Protein AF-A0A178IKA8-F1 (afdb_monomer_lite)

Sequence (191 aa):
MKTTAAQTTASHAAASEINRLYAEVQRLTVASHESLHGALAAAWQAGQLLLAEKKRVLRRMGGGAWLLWLEQNFQGAPRTAQKYMKLARSVDNVAFLRGLSLRQAYLRLGIATEPKERTGSAHVSKLPAHVRFAGKLVVALRSDQQHGRISPEQAEAYRRDLRPLYGLLRPLFENSPANLSTSSLTNKLEP

Organism: NCBI:txid1184151

Secondary structure (DSSP, 8-state):
--HHHHHHHHHHHHHHHHHHHHHHHHHHHHHHHHHHHHHHHHHHHHHHHHHHHHHHHHHHH-TTHHHHHHHHH-SS-HHHHHHHHHHHHH-S-GGGGTT--HHHHHHHTT--------S------PPPHHHHHHHHHHHHHHHHHHTT---HHHHHHHHHHHHHHHHHHHHHHHS-GGGGSS---------

Foldseek 3Di:
DPPVVVVVVVVVVVVVVVVVVVVVVVVVLVVVLVVQLVVLVVLLVLLVVVVVVVVVCCVPPNDPCSVVCCVVPPPDDPLSSVLSVLLNVQDVDSVVQRSDGPVRSCVVSVNDPDDPPVPDPPCPPPPPPVVVVVVVVVVVVVVCVVVVNQDPVNVVVCCVVCVVVCVVCVCVVVVDPPPPPPDPDDDDDDD

pLDDT: mean 80.63, std 16.75, range [38.16, 97.88]

Structure (mmCIF, N/CA/C/O backbone):
data_AF-A0A178IKA8-F1
#
_entry.id   AF-A0A178IKA8-F1
#
loop_
_atom_site.group_PDB
_atom_site.id
_atom_site.type_symbol
_atom_site.label_atom_id
_atom_site.label_alt_id
_atom_site.label_comp_id
_atom_site.label_asym_id
_atom_site.label_entity_id
_atom_site.label_seq_id
_atom_site.pdbx_PDB_ins_code
_atom_site.Cartn_x
_atom_site.Cartn_y
_atom_site.Cartn_z
_atom_site.occupancy
_atom_site.B_iso_or_equiv
_atom_site.auth_seq_id
_atom_site.auth_comp_id
_atom_site.auth_asym_id
_atom_site.auth_atom_id
_atom_site.pdbx_PDB_model_num
ATOM 1 N N . MET A 1 1 ? -31.598 7.887 59.104 1.00 50.59 1 MET A N 1
ATOM 2 C CA . MET A 1 1 ? -32.217 7.107 58.004 1.00 50.59 1 MET A CA 1
ATOM 3 C C . MET A 1 1 ? -32.393 7.890 56.683 1.00 50.59 1 MET A C 1
ATOM 5 O O . MET A 1 1 ? -33.157 7.449 55.843 1.00 50.59 1 MET A O 1
ATOM 9 N N . LYS A 1 2 ? -31.684 9.009 56.426 1.00 53.56 2 LYS A N 1
ATOM 10 C CA . LYS A 1 2 ? -31.844 9.795 55.174 1.00 53.56 2 LYS A CA 1
ATOM 11 C C . LYS A 1 2 ? -30.816 9.483 54.071 1.00 53.56 2 LYS A C 1
ATOM 13 O O . LYS A 1 2 ? -30.958 9.969 52.958 1.00 53.56 2 LYS A O 1
ATOM 18 N N . THR A 1 3 ? -29.799 8.675 54.353 1.00 56.75 3 THR A N 1
ATOM 19 C CA . THR A 1 3 ? -28.653 8.456 53.455 1.00 56.75 3 THR A CA 1
ATOM 20 C C . THR A 1 3 ? -28.899 7.419 52.357 1.00 56.75 3 THR A C 1
ATOM 22 O O . THR A 1 3 ? -28.338 7.550 51.280 1.00 56.75 3 THR A O 1
ATOM 25 N N . THR A 1 4 ? -29.771 6.430 52.557 1.00 65.19 4 THR A N 1
ATOM 26 C CA . THR A 1 4 ? -29.955 5.324 51.600 1.00 65.19 4 THR A CA 1
ATOM 27 C C . THR A 1 4 ? -30.681 5.727 50.315 1.00 65.19 4 THR A C 1
ATOM 29 O O . THR A 1 4 ? -30.252 5.337 49.238 1.00 65.19 4 THR A O 1
ATOM 32 N N . ALA A 1 5 ? -31.734 6.547 50.384 1.00 62.97 5 ALA A N 1
ATOM 33 C CA . ALA A 1 5 ? -32.513 6.914 49.195 1.00 62.97 5 ALA A CA 1
ATOM 34 C C . ALA A 1 5 ? -31.732 7.809 48.212 1.00 62.97 5 ALA A C 1
ATOM 36 O O . ALA A 1 5 ? -31.796 7.594 47.005 1.00 62.97 5 ALA A O 1
ATOM 37 N N . ALA A 1 6 ? -30.955 8.770 48.724 1.00 63.69 6 ALA A N 1
ATOM 38 C CA . ALA A 1 6 ? -30.116 9.648 47.904 1.00 63.69 6 ALA A CA 1
ATOM 39 C C . ALA A 1 6 ? -28.919 8.904 47.279 1.00 63.69 6 ALA A C 1
ATOM 41 O O . ALA A 1 6 ? -28.505 9.214 46.164 1.00 63.69 6 ALA A O 1
ATOM 42 N N . GLN A 1 7 ? -28.386 7.889 47.968 1.00 64.88 7 GLN A N 1
ATOM 43 C CA . GLN A 1 7 ? -27.321 7.040 47.430 1.00 64.88 7 GLN A CA 1
ATOM 44 C C . GLN A 1 7 ? -27.834 6.158 46.277 1.00 64.88 7 GLN A C 1
ATOM 46 O O . GLN A 1 7 ? -27.148 5.999 45.267 1.00 64.88 7 GLN 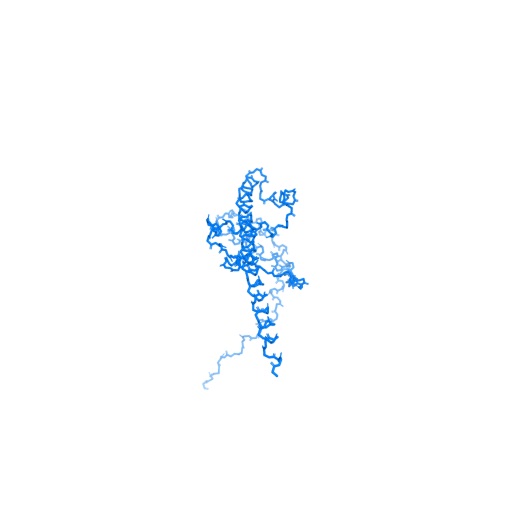A O 1
ATOM 51 N N . THR A 1 8 ? -29.055 5.621 46.397 1.00 70.44 8 THR A N 1
ATOM 52 C CA . THR A 1 8 ? -29.686 4.788 45.360 1.00 70.44 8 THR A CA 1
ATOM 53 C C . THR A 1 8 ? -30.005 5.587 44.095 1.00 70.44 8 THR A C 1
ATOM 55 O O . THR A 1 8 ? -29.744 5.109 42.991 1.00 70.44 8 THR A O 1
ATOM 58 N N . THR A 1 9 ? -30.509 6.821 44.219 1.00 75.38 9 THR A N 1
ATOM 59 C CA . THR A 1 9 ? -30.785 7.680 43.052 1.00 75.38 9 THR A CA 1
ATOM 60 C C . THR A 1 9 ? -29.505 8.117 42.343 1.00 75.38 9 THR A C 1
ATOM 62 O O . THR A 1 9 ? -29.450 8.079 41.114 1.00 75.38 9 THR A O 1
ATOM 65 N N . ALA A 1 10 ? -28.449 8.454 43.091 1.00 73.75 10 ALA A N 1
ATOM 66 C CA . ALA A 1 10 ? -27.143 8.785 42.524 1.00 73.75 10 ALA A CA 1
ATOM 67 C C . ALA A 1 10 ? -26.495 7.586 41.803 1.00 73.75 10 ALA A C 1
ATOM 69 O O . ALA A 1 10 ? -25.951 7.742 40.711 1.00 73.75 10 ALA A O 1
ATOM 70 N N . SER A 1 11 ? -26.600 6.376 42.368 1.00 75.38 11 SER A N 1
ATOM 71 C CA . SER A 1 11 ? -26.117 5.143 41.730 1.00 75.38 11 SER A CA 1
ATOM 72 C C . SER A 1 11 ? -26.880 4.822 40.438 1.00 75.38 11 SER A C 1
ATOM 74 O O . SER A 1 11 ? -26.262 4.481 39.429 1.00 75.38 11 SER A O 1
ATOM 76 N N . HIS A 1 12 ? -28.202 5.011 40.429 1.00 80.38 12 HIS A N 1
ATOM 77 C CA . HIS A 1 12 ? -29.021 4.834 39.230 1.00 80.38 12 HIS A CA 1
ATOM 78 C C . HIS A 1 12 ? -28.702 5.884 38.151 1.00 80.38 12 HIS A C 1
ATOM 80 O O . HIS A 1 12 ? -28.648 5.557 36.967 1.00 80.38 12 HIS A O 1
ATOM 86 N N . ALA A 1 13 ? -28.432 7.135 38.540 1.00 89.00 13 ALA A N 1
ATOM 87 C CA . ALA A 1 13 ? -27.999 8.180 37.612 1.00 89.00 13 ALA A CA 1
ATOM 88 C C . ALA A 1 13 ? -26.634 7.861 36.978 1.00 89.00 13 ALA A C 1
ATOM 90 O O . ALA A 1 13 ? -26.477 7.993 35.765 1.00 89.00 13 ALA A O 1
ATOM 91 N N . ALA A 1 14 ? -25.675 7.369 37.772 1.00 92.38 14 ALA A N 1
ATOM 92 C CA . ALA A 1 14 ? -24.377 6.928 37.266 1.00 92.38 14 ALA A CA 1
ATOM 93 C C . ALA A 1 14 ? -24.513 5.747 36.291 1.00 92.38 14 ALA A C 1
ATOM 95 O O . ALA A 1 14 ? -23.904 5.762 35.224 1.00 92.38 14 ALA A O 1
ATOM 96 N N . ALA A 1 15 ? -25.349 4.753 36.610 1.00 93.50 15 ALA A N 1
ATOM 97 C CA . ALA A 1 15 ? -25.606 3.620 35.722 1.00 93.50 15 ALA A CA 1
ATOM 98 C C . ALA A 1 15 ? -26.243 4.055 34.388 1.00 93.50 15 ALA A C 1
ATOM 100 O O . ALA A 1 15 ? -25.812 3.606 33.325 1.00 93.50 15 ALA A O 1
ATOM 101 N N . SER A 1 16 ? -27.223 4.965 34.423 1.00 93.69 16 SER A N 1
ATOM 102 C CA . SER A 1 16 ? -27.829 5.529 33.210 1.00 93.69 16 SER A CA 1
ATOM 103 C C . SER A 1 16 ? -26.809 6.270 32.346 1.00 93.69 16 SER A C 1
ATOM 105 O O . SER A 1 16 ? -26.790 6.085 31.129 1.00 93.69 16 SER A O 1
ATOM 107 N N . GLU A 1 17 ? -25.936 7.068 32.962 1.00 96.31 17 GLU A N 1
ATOM 108 C CA . GLU A 1 17 ? -24.905 7.813 32.240 1.00 96.31 17 GLU A CA 1
ATOM 109 C C . GLU A 1 17 ? -23.842 6.888 31.630 1.00 96.31 17 GLU A C 1
ATOM 111 O O . GLU A 1 17 ? -23.474 7.055 30.468 1.00 96.31 17 GLU A O 1
ATOM 116 N N . ILE A 1 18 ? -23.412 5.853 32.359 1.00 96.31 18 ILE A N 1
ATOM 117 C CA . ILE A 1 18 ? -22.502 4.821 31.838 1.00 96.31 18 ILE A CA 1
ATOM 118 C C . ILE A 1 18 ? -23.113 4.133 30.613 1.00 96.31 18 ILE A C 1
ATOM 120 O O . ILE A 1 18 ? -22.447 4.000 29.587 1.00 96.31 18 ILE A O 1
ATOM 124 N N . ASN A 1 19 ? -24.385 3.735 30.687 1.00 97.06 19 ASN A N 1
ATOM 125 C CA . ASN A 1 19 ? -25.065 3.075 29.573 1.00 97.06 19 ASN A CA 1
ATOM 126 C C . ASN A 1 19 ? -25.243 4.009 28.367 1.00 97.06 19 ASN A C 1
ATOM 128 O O . ASN A 1 19 ? -25.068 3.577 27.226 1.00 97.06 19 ASN A O 1
ATOM 132 N N . ARG A 1 20 ? -25.520 5.299 28.606 1.00 97.69 20 ARG A N 1
ATOM 133 C CA . ARG A 1 20 ? -25.574 6.327 27.556 1.00 97.69 20 ARG A CA 1
ATOM 134 C C . ARG A 1 20 ? -24.224 6.473 26.852 1.00 97.69 20 ARG A C 1
ATOM 136 O O . ARG A 1 20 ? -24.173 6.461 25.624 1.00 97.69 20 ARG A O 1
ATOM 143 N N . LEU A 1 21 ? -23.134 6.578 27.616 1.00 97.88 21 LEU A N 1
ATOM 144 C CA . LEU A 1 21 ? -21.777 6.677 27.071 1.00 97.88 21 LEU A CA 1
ATOM 145 C C . LEU A 1 21 ? -21.369 5.403 26.323 1.00 97.88 21 LEU A C 1
ATOM 147 O O . LEU A 1 21 ? -20.775 5.492 25.252 1.00 97.88 21 LEU A O 1
ATOM 151 N N . TYR A 1 22 ? -21.728 4.223 26.832 1.00 96.88 22 TYR A N 1
ATOM 152 C CA . TYR A 1 22 ? -21.483 2.954 26.146 1.00 96.88 22 TYR A CA 1
ATOM 153 C C . TYR A 1 22 ? -22.206 2.884 24.793 1.00 96.88 22 TYR A C 1
ATOM 155 O O . TYR A 1 22 ? -21.591 2.522 23.788 1.00 96.88 22 TYR A O 1
ATOM 163 N N . ALA A 1 23 ? -23.482 3.283 24.739 1.00 97.25 23 ALA A N 1
ATOM 164 C CA . ALA A 1 23 ? -24.234 3.353 23.487 1.00 97.25 23 ALA A CA 1
ATOM 165 C C . ALA A 1 23 ? -23.584 4.323 22.482 1.00 97.25 23 ALA A C 1
ATOM 167 O O . ALA A 1 23 ? -23.489 4.017 21.292 1.00 97.25 23 ALA A O 1
ATOM 168 N N . GLU A 1 24 ? -23.066 5.455 22.963 1.00 97.69 24 GLU A N 1
ATOM 169 C CA . GLU A 1 24 ? -22.351 6.413 22.119 1.00 97.69 24 GLU A CA 1
ATOM 170 C C . GLU A 1 24 ? -21.021 5.850 21.593 1.00 97.69 24 GLU A C 1
ATOM 172 O O . GLU A 1 24 ? -20.714 5.998 20.409 1.00 97.69 24 GLU A O 1
ATOM 177 N N . VAL A 1 25 ? -20.260 5.123 22.421 1.00 97.50 25 VAL A N 1
ATOM 178 C CA . VAL A 1 25 ? -19.044 4.418 21.980 1.00 97.50 25 VAL A CA 1
ATOM 179 C C . VAL A 1 25 ? -19.363 3.408 20.877 1.00 97.50 25 VAL A C 1
ATOM 181 O O . VAL A 1 25 ? -18.638 3.355 19.880 1.00 97.50 25 VAL A O 1
ATOM 184 N N . GLN A 1 26 ? -20.451 2.641 21.004 1.00 97.56 26 GLN A N 1
ATOM 185 C CA . GLN A 1 26 ? -20.874 1.702 19.957 1.00 97.56 26 GLN A CA 1
ATOM 186 C C . GLN A 1 26 ? -21.178 2.430 18.643 1.00 97.56 26 GLN A C 1
ATOM 188 O O . GLN A 1 26 ? -20.665 2.049 17.587 1.00 97.56 26 GLN A O 1
ATOM 193 N N . ARG A 1 27 ? -21.932 3.533 18.710 1.00 96.56 27 ARG A N 1
ATOM 194 C CA . ARG A 1 27 ? -22.270 4.356 17.541 1.00 96.56 27 ARG A CA 1
ATOM 195 C C . ARG A 1 27 ? -21.023 4.915 16.849 1.00 96.56 27 ARG A C 1
ATOM 197 O O . ARG A 1 27 ? -20.883 4.789 15.632 1.00 96.56 27 ARG A O 1
ATOM 204 N N . LEU A 1 28 ? -20.101 5.500 17.616 1.00 96.00 28 LEU A N 1
ATOM 205 C CA . LEU A 1 28 ? -18.851 6.063 17.093 1.00 96.00 28 LEU A CA 1
ATOM 206 C C . LEU A 1 28 ? -17.932 4.985 16.508 1.00 96.00 28 LEU A C 1
ATOM 208 O O . LEU A 1 28 ? -17.272 5.222 15.496 1.00 96.00 28 LEU A O 1
ATOM 212 N N . THR A 1 29 ? -17.916 3.791 17.103 1.00 93.69 29 THR A N 1
ATOM 213 C CA . THR A 1 29 ? -17.121 2.659 16.606 1.00 93.69 29 THR A CA 1
ATOM 214 C C . THR A 1 29 ? -17.605 2.202 15.232 1.00 93.69 29 THR A C 1
ATOM 216 O O . THR A 1 29 ? -16.789 2.034 14.325 1.00 93.69 29 THR A O 1
ATOM 219 N N . VAL A 1 30 ? -18.922 2.070 15.039 1.00 91.44 30 VAL A N 1
ATOM 220 C CA . VAL A 1 30 ? -19.507 1.707 13.736 1.00 91.44 30 VAL A CA 1
ATOM 221 C C . VAL A 1 30 ? -19.171 2.757 12.674 1.00 91.44 30 VAL A C 1
ATOM 223 O O . VAL A 1 30 ? -18.609 2.412 11.634 1.00 91.44 30 VAL A O 1
ATOM 226 N N . ALA A 1 31 ? -19.409 4.041 12.966 1.00 93.25 31 ALA A N 1
ATOM 227 C CA . ALA A 1 31 ? -19.108 5.132 12.034 1.00 93.25 31 ALA A CA 1
ATOM 228 C C . ALA A 1 31 ? -17.607 5.210 11.678 1.00 93.25 31 ALA A C 1
ATOM 230 O O . ALA A 1 31 ? -17.230 5.461 10.527 1.00 93.25 31 ALA A O 1
ATOM 231 N N . SER A 1 32 ? -16.732 4.954 12.655 1.00 92.06 32 SER A N 1
ATOM 232 C CA . SER A 1 32 ? -15.284 4.875 12.445 1.00 92.06 32 SER A CA 1
ATOM 233 C C . SER A 1 32 ? -14.913 3.717 11.513 1.00 92.06 32 SER A C 1
ATOM 235 O O . SER A 1 32 ? -14.172 3.912 10.548 1.00 92.06 32 SER A O 1
ATOM 237 N N . HIS A 1 33 ? -15.468 2.522 11.737 1.00 90.62 33 HIS A N 1
ATOM 238 C CA . HIS A 1 33 ? -15.219 1.357 10.885 1.00 90.62 33 HIS A CA 1
ATOM 239 C C . HIS A 1 33 ? -15.681 1.572 9.439 1.00 90.62 33 HIS A C 1
ATOM 241 O O . HIS A 1 33 ? -14.958 1.209 8.508 1.00 90.62 33 HIS A O 1
ATOM 247 N N . GLU A 1 34 ? -16.844 2.192 9.238 1.00 91.75 34 GLU A N 1
ATOM 248 C CA . GLU A 1 34 ? -17.343 2.550 7.906 1.00 91.75 34 GLU A CA 1
ATOM 249 C C . GLU A 1 34 ? -16.418 3.551 7.208 1.00 91.75 34 GLU A C 1
ATOM 251 O O . GLU A 1 34 ? -16.043 3.343 6.053 1.00 91.75 34 GLU A O 1
ATOM 256 N N . SER A 1 35 ? -15.969 4.582 7.929 1.00 93.19 35 SER A N 1
ATOM 257 C CA . SER A 1 35 ? -15.037 5.589 7.402 1.00 93.19 35 SER A CA 1
ATOM 258 C C . SER A 1 35 ? -13.689 4.976 7.006 1.00 93.19 35 SER A C 1
ATOM 260 O O . SER A 1 35 ? -13.157 5.256 5.928 1.00 93.19 35 SER A O 1
ATOM 262 N N . LEU A 1 36 ? -13.145 4.091 7.850 1.00 92.56 36 LEU A N 1
ATOM 263 C CA . LEU A 1 36 ? -11.906 3.360 7.571 1.00 92.56 36 LEU A CA 1
ATOM 264 C C . LEU A 1 36 ? -12.047 2.460 6.341 1.00 92.56 36 LEU A C 1
ATOM 266 O O . LEU A 1 36 ? -11.151 2.426 5.493 1.00 92.56 36 LEU A O 1
ATOM 270 N N . HIS A 1 37 ? -13.178 1.761 6.222 1.00 92.00 37 HIS A N 1
ATOM 271 C CA . HIS A 1 37 ? -13.461 0.925 5.064 1.00 92.00 37 HIS A CA 1
ATOM 272 C C . HIS A 1 37 ? -13.611 1.756 3.784 1.00 92.00 37 HIS A C 1
ATOM 274 O O . HIS A 1 37 ? -13.033 1.392 2.761 1.00 92.00 37 HIS A O 1
ATOM 280 N N . GLY A 1 38 ? -14.306 2.897 3.848 1.00 93.25 38 GLY A N 1
ATOM 281 C CA . GLY A 1 38 ? -14.435 3.832 2.729 1.00 93.25 38 GLY A CA 1
ATOM 282 C C . GLY A 1 38 ? -13.078 4.338 2.236 1.00 93.25 38 GLY A C 1
ATOM 283 O O . GLY A 1 38 ? -12.799 4.301 1.037 1.00 93.25 38 GLY A O 1
ATOM 284 N N . ALA A 1 39 ? -12.181 4.710 3.156 1.00 94.38 39 ALA A N 1
ATOM 285 C CA . ALA A 1 39 ? -10.819 5.120 2.811 1.00 94.38 39 ALA A CA 1
ATOM 286 C C . ALA A 1 39 ? -10.017 3.993 2.133 1.00 94.38 39 ALA A C 1
ATOM 288 O O . ALA A 1 39 ? -9.294 4.231 1.162 1.00 94.38 39 ALA A O 1
ATOM 289 N N . LEU A 1 40 ? -10.150 2.756 2.619 1.00 94.69 40 LEU A N 1
ATOM 290 C CA . LEU A 1 40 ? -9.482 1.591 2.041 1.00 94.69 40 LEU A CA 1
ATOM 291 C C . LEU A 1 40 ? -10.020 1.245 0.644 1.00 94.69 40 LEU A C 1
ATOM 293 O O . LEU A 1 40 ? -9.230 0.965 -0.260 1.00 94.69 40 LEU A O 1
ATOM 297 N N . ALA A 1 41 ? -11.340 1.306 0.453 1.00 94.69 41 ALA A N 1
ATOM 298 C CA . ALA A 1 41 ? -11.991 1.108 -0.839 1.00 94.69 41 ALA A CA 1
ATOM 299 C C . ALA A 1 41 ? -11.528 2.150 -1.864 1.00 94.69 41 ALA A C 1
ATOM 301 O O . ALA A 1 41 ? -11.102 1.779 -2.958 1.00 94.69 41 ALA A O 1
ATOM 302 N N . ALA A 1 42 ? -11.501 3.429 -1.481 1.00 95.94 42 ALA A N 1
ATOM 303 C CA . ALA A 1 42 ? -10.999 4.503 -2.332 1.00 95.94 42 ALA A CA 1
ATOM 304 C C . ALA A 1 42 ? -9.516 4.312 -2.699 1.00 95.94 42 ALA A C 1
ATOM 306 O O . ALA A 1 42 ? -9.140 4.461 -3.862 1.00 95.94 42 ALA A O 1
ATOM 307 N N . ALA A 1 43 ? -8.666 3.924 -1.740 1.00 95.88 43 ALA A N 1
ATOM 308 C CA . ALA A 1 43 ? -7.254 3.631 -1.999 1.00 95.88 43 ALA A CA 1
ATOM 309 C C . ALA A 1 43 ? -7.067 2.454 -2.972 1.00 95.88 43 ALA A C 1
ATOM 311 O O . ALA A 1 43 ? -6.210 2.504 -3.859 1.00 95.88 43 ALA A O 1
ATOM 312 N N . TRP A 1 44 ? -7.874 1.402 -2.829 1.00 96.31 44 TRP A N 1
ATOM 313 C CA . TRP A 1 44 ? -7.864 0.250 -3.728 1.00 96.31 44 TRP A CA 1
ATOM 314 C C . TRP A 1 44 ? -8.324 0.632 -5.146 1.00 96.31 44 TRP A C 1
ATOM 316 O O . TRP A 1 44 ? -7.611 0.348 -6.110 1.00 96.31 44 TRP A O 1
ATOM 326 N N . GLN A 1 45 ? -9.434 1.368 -5.280 1.00 96.50 45 GLN A N 1
ATOM 327 C CA . GLN A 1 45 ? -9.935 1.874 -6.569 1.00 96.50 45 GLN A CA 1
ATOM 328 C C . GLN A 1 45 ? -8.919 2.798 -7.256 1.00 96.50 45 GLN A C 1
ATOM 330 O O . GLN A 1 45 ? -8.614 2.628 -8.438 1.00 96.50 45 GLN A O 1
ATOM 335 N N . ALA A 1 46 ? -8.320 3.730 -6.509 1.00 96.94 46 ALA A N 1
ATOM 336 C CA . ALA A 1 46 ? -7.244 4.577 -7.017 1.00 96.94 46 ALA A CA 1
ATOM 337 C C . ALA A 1 46 ? -6.057 3.735 -7.510 1.00 96.94 46 ALA A C 1
ATOM 339 O O . ALA A 1 46 ? -5.483 4.014 -8.561 1.00 96.94 46 ALA A O 1
ATOM 340 N N . GLY A 1 47 ? -5.712 2.664 -6.790 1.00 96.81 47 GLY A N 1
ATOM 341 C CA . GLY A 1 47 ? -4.699 1.699 -7.203 1.00 96.81 47 GLY A CA 1
ATOM 342 C C . GLY A 1 47 ? -5.004 1.028 -8.542 1.00 96.81 47 GLY A C 1
ATOM 343 O O . GLY A 1 47 ? -4.108 0.923 -9.382 1.00 96.81 47 GLY A O 1
ATOM 344 N N . GLN A 1 48 ? -6.254 0.624 -8.779 1.00 97.06 48 GLN A N 1
ATOM 345 C CA . GLN A 1 48 ? -6.683 0.052 -10.060 1.00 97.06 48 GLN A CA 1
ATOM 346 C C . GLN A 1 48 ? -6.547 1.058 -11.209 1.00 97.06 48 GLN A C 1
ATOM 348 O O . GLN A 1 48 ? -5.975 0.730 -12.254 1.00 97.06 48 GLN A O 1
ATOM 353 N N . LEU A 1 49 ? -6.992 2.300 -10.995 1.00 97.69 49 LEU A N 1
ATOM 354 C CA . LEU A 1 49 ? -6.858 3.378 -11.978 1.00 97.69 49 LEU A CA 1
ATOM 355 C C . LEU A 1 49 ? -5.390 3.690 -12.278 1.00 97.69 49 LEU A C 1
ATOM 357 O O . LEU A 1 49 ? -5.015 3.789 -13.441 1.00 97.69 49 LEU A O 1
ATOM 361 N N . LEU A 1 50 ? -4.527 3.747 -11.260 1.00 97.25 50 LEU A N 1
ATOM 362 C CA . LEU A 1 50 ? -3.083 3.940 -11.433 1.00 97.25 50 LEU A CA 1
ATOM 363 C C . LEU A 1 50 ? -2.423 2.792 -12.218 1.00 97.25 50 LEU A C 1
ATOM 365 O O . LEU A 1 50 ? -1.446 3.010 -12.937 1.00 97.25 50 LEU A O 1
ATOM 369 N N . LEU A 1 51 ? -2.927 1.560 -12.098 1.00 96.44 51 LEU A N 1
ATOM 370 C CA . LEU A 1 51 ? -2.430 0.419 -12.871 1.00 96.44 51 LEU A CA 1
ATOM 371 C C . LEU A 1 51 ? -2.814 0.499 -14.348 1.00 96.44 51 LEU A C 1
ATOM 373 O O . LEU A 1 51 ? -1.972 0.186 -15.195 1.00 96.44 51 LEU A O 1
ATOM 377 N N . ALA A 1 52 ? -4.047 0.910 -14.652 1.00 96.06 52 ALA A N 1
ATOM 378 C CA . ALA A 1 52 ? -4.485 1.196 -16.019 1.00 96.06 52 ALA A CA 1
ATOM 379 C C . ALA A 1 52 ? -3.674 2.372 -16.600 1.00 96.06 52 ALA A C 1
ATOM 381 O O . ALA A 1 52 ? -2.946 2.176 -17.577 1.00 96.06 52 ALA A O 1
ATOM 382 N N . GLU A 1 53 ? -3.678 3.477 -15.849 1.00 96.12 53 GLU A N 1
ATOM 383 C CA . GLU A 1 53 ? -2.691 4.556 -15.748 1.00 96.12 53 GLU A CA 1
ATOM 384 C C . GLU A 1 53 ? -1.336 4.300 -16.423 1.00 96.12 53 GLU A C 1
ATOM 386 O O . GLU A 1 53 ? -0.977 4.694 -17.539 1.00 96.12 53 GLU A O 1
ATOM 391 N N . LYS A 1 54 ? -0.568 3.512 -15.667 1.00 95.06 54 LYS A N 1
ATOM 392 C CA . LYS A 1 54 ? 0.804 3.139 -15.961 1.00 95.06 54 LYS A CA 1
ATOM 393 C C . LYS A 1 54 ? 0.933 2.360 -17.259 1.00 95.06 54 LYS A C 1
ATOM 395 O O . LYS A 1 54 ? 1.915 2.552 -17.973 1.00 95.06 54 LYS A O 1
ATOM 400 N N . LYS A 1 55 ? -0.024 1.482 -17.578 1.00 94.25 55 LYS A N 1
ATOM 401 C CA . LYS A 1 55 ? 0.003 0.716 -18.834 1.00 94.25 55 LYS A CA 1
ATOM 402 C C . LYS A 1 55 ? -0.166 1.642 -20.038 1.00 94.25 55 LYS A C 1
ATOM 404 O O . LYS A 1 55 ? 0.548 1.461 -21.023 1.00 94.25 55 LYS A O 1
ATOM 409 N N . ARG A 1 56 ? -1.064 2.631 -19.972 1.00 93.94 56 ARG A N 1
ATOM 410 C CA . ARG A 1 56 ? -1.261 3.585 -21.077 1.00 93.94 56 ARG A CA 1
ATOM 411 C C . ARG A 1 56 ? -0.058 4.497 -21.260 1.00 93.94 56 ARG A C 1
ATOM 413 O O . ARG A 1 56 ? 0.415 4.642 -22.385 1.00 93.94 56 ARG A O 1
ATOM 420 N N . VAL A 1 57 ? 0.467 5.044 -20.164 1.00 93.44 57 VAL A N 1
ATOM 421 C CA . VAL A 1 57 ? 1.658 5.904 -20.194 1.00 93.44 57 VAL A CA 1
ATOM 422 C C . VAL A 1 57 ? 2.862 5.159 -20.766 1.00 93.44 57 VAL A C 1
ATOM 424 O O . VAL A 1 57 ? 3.519 5.673 -21.666 1.00 93.44 57 VAL A O 1
ATOM 427 N N . LEU A 1 58 ? 3.106 3.920 -20.323 1.00 91.69 58 LEU A N 1
ATOM 428 C CA . LEU A 1 58 ? 4.219 3.112 -20.825 1.00 91.69 58 LEU A CA 1
ATOM 429 C C . LEU A 1 58 ? 4.107 2.847 -22.335 1.00 91.69 58 LEU A C 1
ATOM 431 O O . LEU A 1 58 ? 5.111 2.923 -23.037 1.00 91.69 58 LEU A O 1
ATOM 435 N N . ARG A 1 59 ? 2.894 2.569 -22.837 1.00 92.00 59 ARG A N 1
ATOM 436 C CA . ARG A 1 59 ? 2.640 2.336 -24.270 1.00 92.00 59 ARG A CA 1
ATOM 437 C C . ARG A 1 59 ? 2.807 3.593 -25.124 1.00 92.00 59 ARG A C 1
ATOM 439 O O . ARG A 1 59 ? 3.253 3.479 -26.256 1.00 92.00 59 ARG A O 1
ATOM 446 N N . ARG A 1 60 ? 2.418 4.766 -24.611 1.00 90.94 60 ARG A N 1
ATOM 447 C CA . ARG A 1 60 ? 2.438 6.030 -25.372 1.00 90.94 60 ARG A CA 1
ATOM 448 C C . ARG A 1 60 ? 3.768 6.776 -25.293 1.00 90.94 60 ARG A C 1
ATOM 450 O O . ARG A 1 60 ? 4.150 7.411 -26.263 1.00 90.94 60 ARG A O 1
ATOM 457 N N . MET A 1 61 ? 4.433 6.741 -24.138 1.00 84.69 61 MET A N 1
ATOM 458 C CA . MET A 1 61 ? 5.547 7.644 -23.812 1.00 84.69 61 MET A CA 1
ATOM 459 C C . MET A 1 61 ? 6.819 6.920 -23.326 1.00 84.69 61 MET A C 1
ATOM 461 O O . MET A 1 61 ? 7.825 7.567 -23.046 1.00 84.69 61 MET A O 1
ATOM 465 N N . GLY A 1 62 ? 6.809 5.585 -23.217 1.00 82.25 62 GLY A N 1
ATOM 466 C CA . GLY A 1 62 ? 7.983 4.791 -22.832 1.00 82.25 62 GLY A CA 1
ATOM 467 C C . GLY A 1 62 ? 8.281 4.739 -21.322 1.00 82.25 62 GLY A C 1
ATOM 468 O O . GLY A 1 62 ? 7.544 5.262 -20.484 1.00 82.25 62 GLY A O 1
ATOM 469 N N . GLY A 1 63 ? 9.367 4.043 -20.956 1.00 74.25 63 GLY A N 1
ATOM 470 C CA . GLY A 1 63 ? 9.676 3.621 -19.576 1.00 74.25 63 GLY A CA 1
ATOM 471 C C . GLY A 1 63 ? 9.938 4.735 -18.553 1.00 74.25 63 GLY A C 1
ATOM 472 O O . GLY A 1 63 ? 9.734 4.513 -17.360 1.00 74.25 63 GLY A O 1
ATOM 473 N N . GLY A 1 64 ? 10.349 5.926 -18.999 1.00 82.69 64 GLY A N 1
ATOM 474 C CA . GLY A 1 64 ? 10.687 7.060 -18.124 1.00 82.69 64 GLY A CA 1
ATOM 475 C C . GLY A 1 64 ? 9.531 8.022 -17.834 1.00 82.69 64 GLY A C 1
ATOM 476 O O . GLY A 1 64 ? 9.563 8.741 -16.839 1.00 82.69 64 GLY A O 1
ATOM 477 N N . ALA A 1 65 ? 8.479 8.012 -18.654 1.00 90.81 65 ALA A N 1
ATOM 478 C CA . ALA A 1 65 ? 7.426 9.026 -18.599 1.00 90.81 65 ALA A CA 1
ATOM 479 C C . ALA A 1 65 ? 6.414 8.824 -17.458 1.00 90.81 65 ALA A C 1
ATOM 481 O O . ALA A 1 65 ? 5.648 9.729 -17.136 1.00 90.81 65 ALA A O 1
ATOM 482 N N . TRP A 1 66 ? 6.409 7.648 -16.821 1.00 93.38 66 TRP A N 1
ATOM 483 C CA . TRP A 1 66 ? 5.484 7.348 -15.725 1.00 93.38 66 TRP A CA 1
ATOM 484 C C . TRP A 1 66 ? 5.681 8.260 -14.513 1.00 93.38 66 TRP A C 1
ATOM 486 O O . TRP A 1 66 ? 4.695 8.678 -13.916 1.00 93.38 66 TRP A O 1
ATOM 496 N N . LEU A 1 67 ? 6.928 8.567 -14.142 1.00 91.62 67 LEU A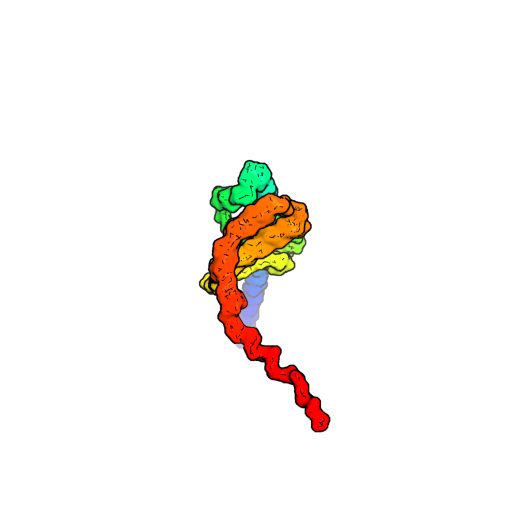 N 1
ATOM 497 C CA . LEU A 1 67 ? 7.190 9.396 -12.964 1.00 91.62 67 LEU A CA 1
ATOM 498 C C . LEU A 1 67 ? 6.727 10.841 -13.189 1.00 91.62 67 LEU A C 1
ATOM 500 O O . LEU A 1 67 ? 6.024 11.379 -12.343 1.00 91.62 67 LEU A O 1
ATOM 504 N N . LEU A 1 68 ? 7.030 11.404 -14.362 1.00 91.44 68 LEU A N 1
ATOM 505 C CA . LEU A 1 68 ? 6.593 12.747 -14.758 1.00 91.44 68 LEU A CA 1
ATOM 506 C C . LEU A 1 68 ? 5.067 12.853 -14.816 1.00 91.44 68 LEU A C 1
ATOM 508 O O . LEU A 1 68 ? 4.487 13.800 -14.292 1.00 91.44 68 LEU A O 1
ATOM 512 N N . TRP A 1 69 ? 4.405 11.849 -15.403 1.00 94.25 69 TRP A N 1
ATOM 513 C CA . TRP A 1 69 ? 2.945 11.798 -15.415 1.00 94.25 69 TRP A CA 1
ATOM 514 C C . TRP A 1 69 ? 2.385 11.792 -13.991 1.00 94.25 69 TRP A C 1
ATOM 516 O O . TRP A 1 69 ? 1.422 12.499 -13.701 1.00 94.25 69 TRP A O 1
ATOM 526 N N . LEU A 1 70 ? 3.001 11.019 -13.095 1.00 94.25 70 LEU A N 1
ATOM 527 C CA . LEU A 1 70 ? 2.538 10.898 -11.723 1.00 94.25 70 LEU A CA 1
ATOM 528 C C . LEU A 1 70 ? 2.694 12.208 -10.941 1.00 94.25 70 LEU A C 1
ATOM 530 O O . LEU A 1 70 ? 1.778 12.580 -10.222 1.00 94.25 70 LEU A O 1
ATOM 534 N N . GLU A 1 71 ? 3.804 12.923 -11.118 1.00 91.69 71 GLU A N 1
ATOM 535 C CA . GLU A 1 71 ? 4.036 14.233 -10.489 1.00 91.69 71 GLU A CA 1
ATOM 536 C C . GLU A 1 71 ? 3.038 15.302 -10.956 1.00 91.69 71 GLU A C 1
ATOM 538 O O . GLU A 1 71 ? 2.673 16.179 -10.181 1.00 91.69 71 GLU A O 1
ATOM 543 N N . GLN A 1 72 ? 2.561 15.211 -12.200 1.00 93.44 72 GLN A N 1
ATOM 544 C CA . GLN A 1 72 ? 1.602 16.164 -12.767 1.00 93.44 72 GLN A CA 1
ATOM 545 C C . GLN A 1 72 ? 0.138 15.823 -12.451 1.00 93.44 72 GLN A C 1
ATOM 547 O O . GLN A 1 72 ? -0.687 16.725 -12.341 1.00 93.44 72 GLN A O 1
ATOM 552 N N . ASN A 1 73 ? -0.204 14.533 -12.337 1.00 94.50 73 ASN A N 1
ATOM 553 C CA . ASN A 1 73 ? -1.601 14.075 -12.300 1.00 94.50 73 ASN A CA 1
ATOM 554 C C . ASN A 1 73 ? -2.025 13.462 -10.957 1.00 94.50 73 ASN A C 1
ATOM 556 O O . ASN A 1 73 ? -3.218 13.272 -10.722 1.00 94.50 73 ASN A O 1
ATOM 560 N N . PHE A 1 74 ? -1.086 13.131 -10.064 1.00 94.81 74 PHE A N 1
ATOM 561 C CA . PHE A 1 74 ? -1.389 12.546 -8.760 1.00 94.81 74 PHE A CA 1
ATOM 562 C C . PHE A 1 74 ? -0.967 13.485 -7.629 1.00 94.81 74 PHE A C 1
ATOM 564 O O . PHE A 1 74 ? 0.207 13.771 -7.438 1.00 94.81 74 PHE A O 1
ATOM 571 N N . GLN A 1 75 ? -1.941 13.900 -6.818 1.00 93.69 75 GLN A N 1
ATOM 572 C CA . GLN A 1 75 ? -1.748 14.813 -5.681 1.00 93.69 75 GLN A CA 1
ATOM 573 C C . GLN A 1 75 ? -0.912 14.207 -4.533 1.00 93.69 75 GLN A C 1
ATOM 575 O O . GLN A 1 75 ? -0.482 14.909 -3.622 1.00 93.69 75 GLN A O 1
ATOM 580 N N . GLY A 1 76 ? -0.721 12.885 -4.519 1.00 91.31 76 GLY A N 1
ATOM 581 C CA . GLY A 1 76 ? 0.040 12.194 -3.481 1.00 91.31 76 GLY A CA 1
ATOM 582 C C . GLY A 1 76 ? 1.500 11.948 -3.862 1.00 91.31 76 GLY A C 1
ATOM 583 O O . GLY A 1 76 ? 1.912 12.052 -5.010 1.00 91.31 76 GLY A O 1
ATOM 584 N N . ALA A 1 77 ? 2.300 11.510 -2.890 1.00 90.75 77 ALA A N 1
ATOM 585 C CA . ALA A 1 77 ? 3.678 11.113 -3.163 1.00 90.75 77 ALA A CA 1
ATOM 586 C C . ALA A 1 77 ? 3.743 9.852 -4.058 1.00 90.75 77 ALA A C 1
ATOM 588 O O . ALA A 1 77 ? 2.923 8.939 -3.888 1.00 90.75 77 ALA A O 1
ATOM 589 N N . PRO A 1 78 ? 4.787 9.689 -4.898 1.00 91.50 78 PRO A N 1
ATOM 590 C CA . PRO A 1 78 ? 4.978 8.482 -5.707 1.00 91.50 78 PRO A CA 1
ATOM 591 C C . PRO A 1 78 ? 4.943 7.174 -4.918 1.00 91.50 78 PRO A C 1
ATOM 593 O O . PRO A 1 78 ? 4.423 6.157 -5.378 1.00 91.50 78 PRO A O 1
ATOM 596 N N . ARG A 1 79 ? 5.437 7.203 -3.678 1.00 90.94 79 ARG A N 1
ATOM 597 C CA . ARG A 1 79 ? 5.419 6.049 -2.775 1.00 90.94 79 ARG A CA 1
ATOM 598 C C . ARG A 1 79 ? 3.996 5.674 -2.337 1.00 90.94 79 ARG A C 1
ATOM 600 O O . ARG A 1 79 ? 3.716 4.492 -2.158 1.00 90.94 79 ARG A O 1
ATOM 607 N N . THR A 1 80 ? 3.090 6.644 -2.205 1.00 93.94 80 THR A N 1
ATOM 608 C CA . THR A 1 80 ? 1.667 6.404 -1.913 1.00 93.94 80 THR A CA 1
ATOM 609 C C . THR A 1 80 ? 0.976 5.752 -3.102 1.00 93.94 80 THR A C 1
ATOM 611 O O . THR A 1 80 ? 0.332 4.721 -2.926 1.00 93.94 80 THR A O 1
ATOM 614 N N . ALA A 1 81 ? 1.199 6.265 -4.318 1.00 94.88 81 ALA A N 1
ATOM 615 C CA . ALA A 1 81 ? 0.690 5.636 -5.536 1.00 94.88 81 ALA A CA 1
ATOM 616 C C . ALA A 1 81 ? 1.160 4.179 -5.655 1.00 94.88 81 ALA A C 1
ATOM 618 O O . ALA A 1 81 ? 0.360 3.282 -5.901 1.00 94.88 81 ALA A O 1
ATOM 619 N N . GLN A 1 82 ? 2.443 3.909 -5.390 1.00 93.94 82 GLN A N 1
ATOM 620 C CA . GLN A 1 82 ? 2.968 2.541 -5.374 1.00 93.94 82 GLN A CA 1
ATOM 621 C C . GLN A 1 82 ? 2.266 1.645 -4.343 1.00 93.94 82 GLN A C 1
ATOM 623 O O . GLN A 1 82 ? 1.999 0.485 -4.651 1.00 93.94 82 GLN A O 1
ATOM 628 N N . LYS A 1 83 ? 1.956 2.151 -3.140 1.00 94.50 83 LYS A N 1
ATOM 629 C CA . LYS A 1 83 ? 1.205 1.393 -2.123 1.00 94.50 83 LYS A CA 1
ATOM 630 C C . LYS A 1 83 ? -0.218 1.086 -2.586 1.00 94.50 83 LYS A C 1
ATOM 632 O O . LYS A 1 83 ? -0.629 -0.062 -2.476 1.00 94.50 83 LYS A O 1
ATOM 637 N N . TYR A 1 84 ? -0.920 2.058 -3.170 1.00 96.56 84 TYR A N 1
ATOM 638 C CA . TYR A 1 84 ? -2.263 1.855 -3.731 1.00 96.56 84 TYR A CA 1
ATOM 639 C C . TYR A 1 84 ? -2.245 0.832 -4.870 1.00 96.56 84 TYR A C 1
ATOM 641 O O . TYR A 1 84 ? -3.036 -0.105 -4.887 1.00 96.56 84 TYR A O 1
ATOM 649 N N . MET A 1 85 ? -1.276 0.934 -5.779 1.00 95.69 85 MET A N 1
ATOM 650 C CA . MET A 1 85 ? -1.094 -0.034 -6.862 1.00 95.69 85 MET A CA 1
ATOM 651 C C . MET A 1 85 ? -0.756 -1.438 -6.348 1.00 95.69 85 MET A C 1
ATOM 653 O O . MET A 1 85 ? -1.214 -2.417 -6.928 1.00 95.69 85 MET A O 1
ATOM 657 N N . LYS A 1 86 ? 0.055 -1.561 -5.287 1.00 95.31 86 LYS A N 1
ATOM 658 C CA . LYS A 1 86 ? 0.333 -2.856 -4.645 1.00 95.31 86 LYS A CA 1
ATOM 659 C C . LYS A 1 86 ? -0.929 -3.423 -4.001 1.00 95.31 86 LYS A C 1
ATOM 661 O O . LYS A 1 86 ? -1.263 -4.564 -4.284 1.00 95.31 86 LYS A O 1
ATOM 666 N N . LEU A 1 87 ? -1.658 -2.611 -3.236 1.00 95.00 87 LEU A N 1
ATOM 667 C CA . LEU A 1 87 ? -2.939 -2.982 -2.629 1.00 95.00 87 LEU A CA 1
ATOM 668 C C . LEU A 1 87 ? -3.920 -3.529 -3.675 1.00 95.00 87 LEU A C 1
ATOM 670 O O . LEU A 1 87 ? -4.468 -4.609 -3.487 1.00 95.00 87 LEU A O 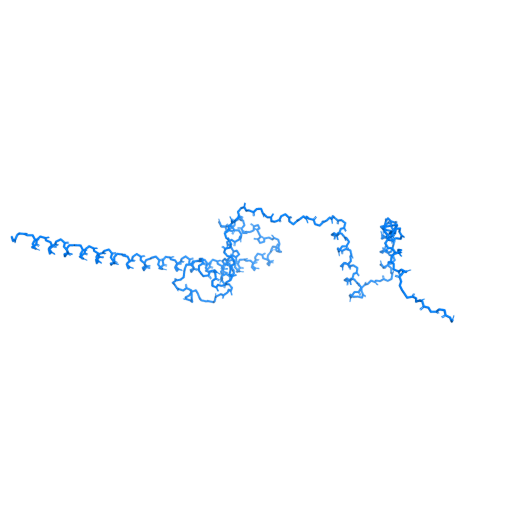1
ATOM 674 N N . ALA A 1 88 ? -4.076 -2.826 -4.798 1.00 95.25 88 ALA A N 1
ATOM 675 C CA . ALA A 1 88 ? -4.963 -3.229 -5.887 1.00 95.25 88 ALA A CA 1
ATOM 676 C C . ALA A 1 88 ? -4.522 -4.500 -6.630 1.00 95.25 88 ALA A C 1
ATOM 678 O O . ALA A 1 88 ? -5.356 -5.167 -7.227 1.00 95.25 88 ALA A O 1
ATOM 679 N N . ARG A 1 89 ? -3.226 -4.842 -6.622 1.00 94.88 89 ARG A N 1
ATOM 680 C CA . ARG A 1 89 ? -2.733 -6.111 -7.191 1.00 94.88 89 ARG A CA 1
ATOM 681 C C . ARG A 1 89 ? -2.876 -7.284 -6.239 1.00 94.88 89 ARG A C 1
ATOM 683 O O . ARG A 1 89 ? -2.993 -8.410 -6.695 1.00 94.88 89 ARG A O 1
ATOM 690 N N . SER A 1 90 ? -2.748 -7.027 -4.943 1.00 92.38 90 SER A N 1
ATOM 691 C CA . SER A 1 90 ? -2.716 -8.071 -3.922 1.00 92.38 90 SER A CA 1
ATOM 692 C C . SER A 1 90 ? -4.102 -8.592 -3.559 1.00 92.38 90 SER A C 1
ATOM 694 O O . SER A 1 90 ? -4.191 -9.631 -2.915 1.00 92.38 90 SER A O 1
ATOM 696 N N . VAL A 1 91 ? -5.165 -7.860 -3.902 1.00 90.44 91 VAL A N 1
ATOM 697 C CA . VAL A 1 91 ? -6.530 -8.176 -3.482 1.00 90.44 91 VAL A CA 1
ATOM 698 C C . VAL A 1 91 ? -7.508 -7.898 -4.618 1.00 90.44 91 VAL A C 1
ATOM 700 O O . VAL A 1 91 ? -7.584 -6.767 -5.099 1.00 90.44 91 VAL A O 1
ATOM 703 N N . ASP A 1 92 ? -8.302 -8.904 -4.982 1.00 87.94 92 ASP A N 1
ATOM 704 C CA . ASP A 1 92 ? -9.334 -8.790 -6.023 1.00 87.94 92 ASP A CA 1
ATOM 705 C C . ASP A 1 92 ? -10.618 -8.116 -5.521 1.00 87.94 92 ASP A C 1
ATOM 707 O O . ASP A 1 92 ? -11.329 -7.474 -6.290 1.00 87.94 92 ASP A O 1
ATOM 711 N N . ASN A 1 93 ? -10.919 -8.238 -4.224 1.00 87.62 93 ASN A N 1
ATOM 712 C CA . ASN A 1 93 ? -12.097 -7.639 -3.602 1.00 87.62 93 ASN A CA 1
ATOM 713 C C . ASN A 1 93 ? -11.770 -7.017 -2.236 1.00 87.62 93 ASN A C 1
ATOM 715 O O . ASN A 1 93 ? -11.406 -7.713 -1.285 1.00 87.62 93 ASN A O 1
ATOM 719 N N . VAL A 1 94 ? -11.968 -5.701 -2.113 1.00 89.50 94 VAL A N 1
ATOM 720 C CA . VAL A 1 94 ? -11.699 -4.942 -0.880 1.00 89.50 94 VAL A CA 1
ATOM 721 C C . VAL A 1 94 ? -12.592 -5.343 0.304 1.00 89.50 94 VAL A C 1
ATOM 723 O O . VAL A 1 94 ? -12.241 -5.069 1.453 1.00 89.50 94 VAL A O 1
ATOM 726 N N . ALA A 1 95 ? -13.701 -6.053 0.064 1.00 87.38 95 ALA A N 1
ATOM 727 C CA . ALA A 1 95 ? -14.549 -6.607 1.120 1.00 87.38 95 ALA A CA 1
ATOM 728 C C . ALA A 1 95 ? -13.787 -7.572 2.049 1.00 87.38 95 ALA A C 1
ATOM 730 O O . ALA A 1 95 ? -14.088 -7.627 3.240 1.00 87.38 95 ALA A O 1
ATOM 731 N N . PHE A 1 96 ? -12.749 -8.259 1.547 1.00 87.69 96 PHE A N 1
ATOM 732 C CA . PHE A 1 96 ? -11.869 -9.119 2.354 1.00 87.69 96 PHE A CA 1
ATOM 733 C C . PHE A 1 96 ? -11.137 -8.358 3.473 1.00 87.69 96 PHE A C 1
ATOM 735 O O . PHE A 1 96 ? -10.716 -8.945 4.467 1.00 87.69 96 PHE A O 1
ATOM 742 N N . LEU A 1 97 ? -10.985 -7.043 3.320 1.00 87.38 97 LEU A N 1
ATOM 743 C CA . LEU A 1 97 ? -10.300 -6.178 4.275 1.00 87.38 97 LEU A CA 1
ATOM 744 C C . LEU A 1 97 ? -11.280 -5.332 5.105 1.00 87.38 97 LEU A C 1
ATOM 746 O O . LEU A 1 97 ? -10.874 -4.357 5.740 1.00 87.38 97 LEU A O 1
ATOM 750 N N . ARG A 1 98 ? -12.577 -5.664 5.089 1.00 87.44 98 ARG A N 1
ATOM 751 C CA . ARG A 1 98 ? -13.586 -4.969 5.893 1.00 87.44 98 ARG A CA 1
ATOM 752 C C . ARG A 1 98 ? -13.218 -5.036 7.380 1.00 87.44 98 ARG A C 1
ATOM 754 O O . ARG A 1 98 ? -12.772 -6.064 7.878 1.00 87.44 98 ARG A O 1
ATOM 761 N N . GLY A 1 99 ? -13.393 -3.914 8.076 1.00 84.19 99 GLY A N 1
ATOM 762 C CA . GLY A 1 99 ? -13.024 -3.770 9.488 1.00 84.19 99 GLY A CA 1
ATOM 763 C C . GLY A 1 99 ? -11.538 -3.489 9.734 1.00 84.19 99 GLY A C 1
ATOM 764 O O . GLY A 1 99 ? -11.155 -3.278 10.879 1.00 84.19 99 GLY A O 1
ATOM 765 N N . LEU A 1 100 ? -10.699 -3.443 8.691 1.00 88.75 100 LEU A N 1
ATOM 766 C CA . LEU A 1 100 ? -9.299 -3.041 8.816 1.00 88.75 100 LEU A CA 1
ATOM 767 C C . LEU A 1 100 ? -9.106 -1.569 8.447 1.00 88.75 100 LEU A C 1
ATOM 769 O O . LEU A 1 100 ? -9.656 -1.064 7.470 1.00 88.75 100 LEU A O 1
ATOM 773 N N . SER A 1 101 ? -8.228 -0.898 9.188 1.00 89.44 101 SER A N 1
ATOM 774 C CA . SER A 1 101 ? -7.636 0.370 8.762 1.00 89.44 101 SER A CA 1
ATOM 775 C C . SER A 1 101 ? -6.636 0.161 7.621 1.00 89.44 101 SER A C 1
ATOM 777 O O . SER A 1 101 ? -6.070 -0.922 7.447 1.00 89.44 101 SER A O 1
ATOM 779 N N . LEU A 1 102 ? -6.320 1.236 6.892 1.00 89.81 102 LEU A N 1
ATOM 780 C CA . LEU A 1 102 ? -5.329 1.221 5.809 1.00 89.81 102 LEU A CA 1
ATOM 781 C C . LEU A 1 102 ? -3.968 0.650 6.258 1.00 89.81 102 LEU A C 1
ATOM 783 O O . LEU A 1 102 ? -3.338 -0.124 5.538 1.00 89.81 102 LEU A O 1
ATOM 787 N N . ARG A 1 103 ? -3.523 0.994 7.476 1.00 89.12 103 ARG A N 1
ATOM 788 C CA . ARG A 1 103 ? -2.262 0.497 8.048 1.00 89.12 103 ARG A CA 1
ATOM 789 C C . ARG A 1 103 ? -2.316 -1.006 8.321 1.00 89.12 103 ARG A C 1
ATOM 791 O O . ARG A 1 103 ? -1.367 -1.708 7.984 1.00 89.12 103 ARG A O 1
ATOM 798 N N . GLN A 1 104 ? -3.409 -1.494 8.908 1.00 92.00 104 GLN A N 1
ATOM 799 C CA . GLN A 1 104 ? -3.600 -2.923 9.179 1.00 92.00 104 GLN A CA 1
ATOM 800 C C . GLN A 1 104 ? -3.709 -3.728 7.883 1.00 92.00 104 GLN A C 1
ATOM 802 O O . GLN A 1 104 ? -3.098 -4.788 7.774 1.00 92.00 104 GLN A O 1
ATOM 807 N N . ALA A 1 105 ? -4.425 -3.205 6.884 1.00 92.12 105 ALA A N 1
ATOM 808 C CA . ALA A 1 105 ? -4.513 -3.809 5.560 1.00 92.12 105 ALA A CA 1
ATOM 809 C C . ALA A 1 105 ? -3.127 -3.949 4.918 1.00 92.12 105 ALA A C 1
ATOM 811 O O . ALA A 1 105 ? -2.759 -5.029 4.463 1.00 92.12 105 ALA A O 1
ATOM 812 N N . TYR A 1 106 ? -2.318 -2.889 4.939 1.00 93.00 106 TYR A N 1
ATOM 813 C CA . TYR A 1 106 ? -0.953 -2.954 4.424 1.00 93.00 106 TYR A CA 1
ATOM 814 C C . TYR A 1 106 ? -0.075 -3.951 5.178 1.00 93.00 106 TYR A C 1
ATOM 816 O O . TYR A 1 106 ? 0.618 -4.731 4.532 1.00 93.00 106 TYR A O 1
ATOM 824 N N . LEU A 1 107 ? -0.137 -3.973 6.512 1.00 91.00 107 LEU A N 1
ATOM 825 C CA . LEU A 1 107 ? 0.607 -4.941 7.317 1.00 91.00 107 LEU A CA 1
ATOM 826 C C . LEU A 1 107 ? 0.217 -6.382 6.961 1.00 91.00 107 LEU A C 1
ATOM 828 O O . LEU A 1 107 ? 1.090 -7.205 6.702 1.00 91.00 107 LEU A O 1
ATOM 832 N N . ARG A 1 108 ? -1.090 -6.665 6.874 1.00 90.81 108 ARG A N 1
ATOM 833 C CA . ARG A 1 108 ? -1.627 -7.986 6.513 1.00 90.81 108 ARG A CA 1
ATOM 834 C C . ARG A 1 108 ? -1.169 -8.444 5.127 1.00 90.81 108 ARG A C 1
ATOM 836 O O . ARG A 1 108 ? -0.946 -9.629 4.922 1.00 90.81 108 ARG A O 1
ATOM 843 N N . LEU A 1 109 ? -1.028 -7.510 4.190 1.00 89.88 109 LEU A N 1
ATOM 844 C CA . LEU A 1 109 ? -0.591 -7.781 2.818 1.00 89.88 109 LEU A CA 1
ATOM 845 C C . LEU A 1 109 ? 0.936 -7.722 2.642 1.00 89.88 109 LEU A C 1
ATOM 847 O O . LEU A 1 109 ? 1.420 -7.807 1.514 1.00 89.88 109 LEU A O 1
ATOM 851 N N . GLY A 1 110 ? 1.706 -7.512 3.717 1.00 89.25 110 GLY A N 1
ATOM 852 C CA . GLY A 1 110 ? 3.159 -7.336 3.632 1.00 89.25 110 GLY A CA 1
ATOM 853 C C . GLY A 1 110 ? 3.585 -6.086 2.846 1.00 89.25 110 GLY A C 1
ATOM 854 O O . GLY A 1 110 ? 4.715 -5.987 2.367 1.00 89.25 110 GLY A O 1
ATOM 855 N N . ILE A 1 111 ? 2.692 -5.106 2.681 1.00 88.06 111 ILE A N 1
ATOM 856 C CA . ILE A 1 111 ? 3.005 -3.824 2.051 1.00 88.06 111 ILE A CA 1
ATOM 857 C C . ILE A 1 111 ? 3.717 -2.974 3.099 1.00 88.06 111 ILE A C 1
ATOM 859 O O . ILE A 1 111 ? 3.089 -2.461 4.020 1.00 88.06 111 ILE A O 1
ATOM 863 N N . ALA A 1 112 ? 5.030 -2.803 2.944 1.00 80.69 112 ALA A N 1
ATOM 864 C CA . ALA A 1 112 ? 5.857 -2.057 3.890 1.00 80.69 112 ALA A CA 1
ATOM 865 C C . ALA A 1 112 ? 5.240 -0.692 4.267 1.00 80.69 112 ALA A C 1
ATOM 867 O O . ALA A 1 112 ? 5.180 0.255 3.467 1.00 80.69 112 ALA A O 1
ATOM 868 N N . THR A 1 113 ? 4.792 -0.588 5.520 1.00 68.62 113 THR A N 1
ATOM 869 C CA . THR A 1 113 ? 4.304 0.644 6.148 1.00 68.62 113 THR A CA 1
ATOM 870 C C . THR A 1 113 ? 5.398 1.317 6.957 1.00 68.62 113 THR A C 1
ATOM 872 O O . THR A 1 113 ? 5.107 1.834 8.032 1.00 68.62 113 THR A O 1
ATOM 875 N N . GLU A 1 114 ? 6.647 1.264 6.487 1.00 58.28 114 GLU A N 1
ATOM 876 C CA . GLU A 1 114 ? 7.760 1.864 7.219 1.00 58.28 114 GLU A CA 1
ATOM 877 C C . GLU A 1 114 ? 7.407 3.306 7.602 1.00 58.28 114 GLU A C 1
ATOM 879 O O . GLU A 1 114 ? 7.059 4.109 6.717 1.00 58.28 114 GLU A O 1
ATOM 884 N N . PRO A 1 115 ? 7.443 3.631 8.908 1.00 52.12 115 PRO A N 1
ATOM 885 C CA . PRO A 1 115 ? 7.510 5.007 9.347 1.00 52.12 115 PRO A CA 1
ATOM 886 C C . PRO A 1 115 ? 8.702 5.645 8.642 1.00 52.12 115 PRO A C 1
ATOM 888 O O . PRO A 1 115 ? 9.756 5.026 8.500 1.00 52.12 115 PRO A O 1
ATOM 891 N N . LYS A 1 116 ? 8.541 6.884 8.179 1.00 46.03 116 LYS A N 1
ATOM 892 C CA . LYS A 1 116 ? 9.679 7.682 7.735 1.00 46.03 116 LYS A CA 1
ATOM 893 C C . LYS A 1 116 ? 10.490 8.060 8.973 1.00 46.03 116 LYS A C 1
ATOM 895 O O . LYS A 1 116 ? 10.390 9.175 9.467 1.00 46.03 116 LYS A O 1
ATOM 900 N N . GLU A 1 117 ? 11.280 7.118 9.457 1.00 40.19 117 GLU A N 1
ATOM 901 C CA . GLU A 1 117 ? 12.538 7.388 10.130 1.00 40.19 117 GLU A CA 1
ATOM 902 C C . GLU A 1 117 ? 13.299 8.346 9.189 1.00 40.19 117 GLU A C 1
ATOM 904 O O . GLU A 1 117 ? 13.767 7.967 8.113 1.00 40.19 117 GLU A O 1
ATOM 909 N N . ARG A 1 118 ? 13.335 9.646 9.520 1.00 46.69 118 ARG A N 1
ATOM 910 C CA . ARG A 1 118 ? 14.279 10.618 8.931 1.00 46.69 118 ARG A CA 1
ATOM 911 C C . ARG A 1 118 ? 15.681 10.343 9.493 1.00 46.69 118 ARG A C 1
ATOM 913 O O . ARG A 1 118 ? 16.391 11.248 9.912 1.00 46.69 118 ARG A O 1
ATOM 920 N N . THR A 1 119 ? 16.065 9.084 9.515 1.00 41.53 119 THR A N 1
ATOM 921 C CA . THR A 1 119 ? 17.268 8.578 10.158 1.00 41.53 119 THR A CA 1
ATOM 922 C C . THR A 1 119 ? 18.055 7.992 9.009 1.00 41.53 119 THR A C 1
ATOM 924 O O . THR A 1 119 ? 17.537 7.172 8.252 1.00 41.53 119 THR A O 1
ATOM 927 N N . GLY A 1 120 ? 19.210 8.619 8.774 1.00 49.16 120 GLY A N 1
ATOM 928 C CA . GLY A 1 120 ? 19.949 8.656 7.520 1.00 49.16 120 GLY A CA 1
ATOM 929 C C . GLY A 1 120 ? 19.766 7.427 6.646 1.00 49.16 120 GLY A C 1
ATOM 930 O O . GLY A 1 120 ? 20.006 6.312 7.099 1.00 49.16 120 GLY A O 1
ATOM 931 N N . SER A 1 121 ? 19.407 7.655 5.373 1.00 46.84 121 SER A N 1
ATOM 932 C CA . SER A 1 121 ? 19.731 6.722 4.290 1.00 46.84 121 SER A CA 1
ATOM 933 C C . SER A 1 121 ? 21.088 6.141 4.632 1.00 46.84 121 SER A C 1
ATOM 935 O O . SER A 1 121 ? 22.047 6.917 4.633 1.00 46.84 121 SER A O 1
ATOM 937 N N . ALA A 1 122 ? 21.142 4.852 4.996 1.00 50.25 122 ALA A N 1
ATOM 938 C CA . ALA A 1 122 ? 22.393 4.191 5.317 1.00 50.25 122 ALA A CA 1
ATOM 939 C C . ALA A 1 122 ? 23.353 4.622 4.220 1.00 50.25 122 ALA A C 1
ATOM 941 O O . ALA A 1 122 ? 23.046 4.451 3.033 1.00 50.25 122 ALA A O 1
ATOM 942 N N . HIS A 1 123 ? 24.399 5.356 4.598 1.00 53.53 123 HIS A N 1
ATOM 943 C CA . HIS A 1 123 ? 25.373 5.829 3.641 1.00 53.53 123 HIS A CA 1
ATOM 944 C C . HIS A 1 123 ? 26.119 4.573 3.223 1.00 53.53 123 HIS A C 1
ATOM 946 O O . HIS A 1 123 ? 27.153 4.232 3.785 1.00 53.53 123 HIS A O 1
ATOM 952 N N . VAL A 1 124 ? 25.522 3.820 2.296 1.00 59.09 124 VAL A N 1
ATOM 953 C CA . VAL A 1 124 ? 26.208 2.788 1.550 1.00 59.09 124 VAL A CA 1
ATOM 954 C C . VAL A 1 124 ? 27.258 3.587 0.814 1.00 59.09 124 VAL A C 1
ATOM 956 O 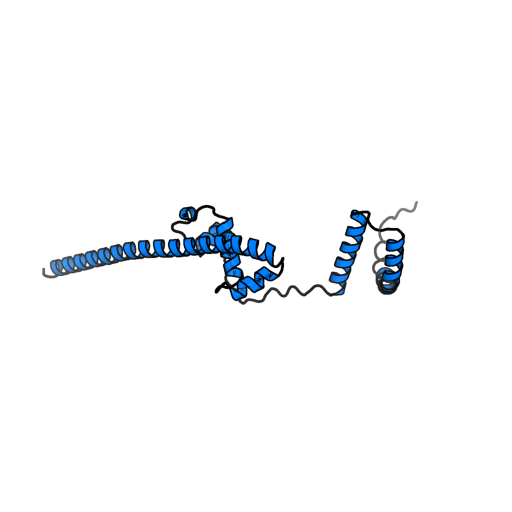O . VAL A 1 124 ? 26.953 4.284 -0.160 1.00 59.09 124 VAL A O 1
ATOM 959 N N . SER A 1 125 ? 28.458 3.599 1.387 1.00 63.56 125 SER A N 1
ATOM 960 C CA . SER A 1 125 ? 29.626 4.223 0.803 1.00 63.56 125 SER A CA 1
ATOM 961 C C . SER A 1 125 ? 29.663 3.738 -0.634 1.00 63.56 125 SER A C 1
ATOM 963 O O . SER A 1 125 ? 29.704 2.537 -0.914 1.00 63.56 125 SER A O 1
ATOM 965 N N . LYS A 1 126 ? 29.471 4.676 -1.568 1.00 72.94 126 LYS A N 1
ATOM 966 C CA . LYS A 1 126 ? 29.420 4.337 -2.986 1.00 72.94 126 LYS A CA 1
ATOM 967 C C . LYS A 1 126 ? 30.703 3.575 -3.277 1.00 72.94 126 LYS A C 1
ATOM 969 O O . LYS A 1 126 ? 31.780 4.101 -3.004 1.00 72.94 126 LYS A O 1
ATOM 974 N N . LEU A 1 127 ? 30.574 2.356 -3.808 1.00 75.62 127 LEU A N 1
ATOM 975 C CA . LEU A 1 127 ? 31.736 1.573 -4.212 1.00 75.62 127 LEU A CA 1
ATOM 976 C C . LEU A 1 127 ? 32.671 2.476 -5.028 1.00 75.62 127 LEU A C 1
ATOM 978 O O . LEU A 1 127 ? 32.172 3.198 -5.909 1.00 75.62 127 LEU A O 1
ATOM 982 N N . PRO A 1 128 ? 33.984 2.457 -4.744 1.00 84.31 128 PRO A N 1
ATOM 983 C CA . PRO A 1 128 ? 34.948 3.249 -5.484 1.00 84.31 128 PRO A CA 1
ATOM 984 C C . PRO A 1 128 ? 34.758 3.076 -6.991 1.00 84.31 128 PRO A C 1
ATOM 986 O O . PRO A 1 128 ? 34.418 1.991 -7.475 1.00 84.31 128 PRO A O 1
ATOM 989 N N . ALA A 1 129 ? 34.955 4.158 -7.745 1.00 80.62 129 ALA A N 1
ATOM 990 C CA . ALA A 1 129 ? 34.639 4.196 -9.171 1.00 80.62 129 ALA A CA 1
ATOM 991 C C . ALA A 1 129 ? 35.295 3.041 -9.951 1.00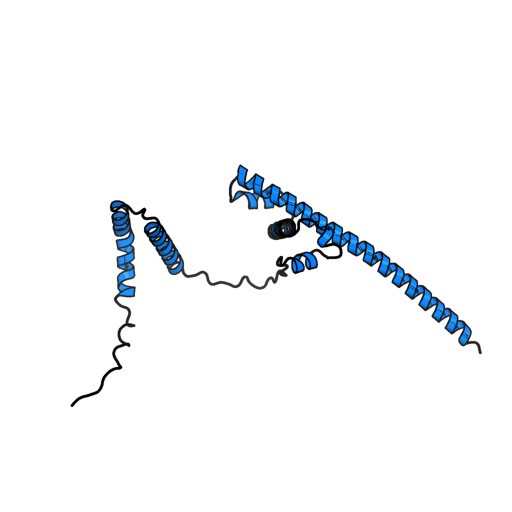 80.62 129 ALA A C 1
ATOM 993 O O . ALA A 1 129 ? 34.628 2.398 -10.761 1.00 80.62 129 ALA A O 1
ATOM 994 N N . HIS A 1 130 ? 36.552 2.712 -9.636 1.00 81.62 130 HIS A N 1
ATOM 995 C CA . HIS A 1 130 ? 37.291 1.617 -10.267 1.00 81.62 130 HIS A CA 1
ATOM 996 C C . HIS A 1 130 ? 36.622 0.245 -10.069 1.00 81.62 130 HIS A C 1
ATOM 998 O O . HIS A 1 130 ? 36.543 -0.522 -11.024 1.00 81.62 130 HIS A O 1
ATOM 1004 N N . VAL A 1 131 ? 36.051 -0.042 -8.891 1.00 84.00 131 VAL A N 1
ATOM 1005 C CA . VAL A 1 131 ? 35.346 -1.312 -8.617 1.00 84.00 131 VAL A CA 1
ATOM 1006 C C . VAL A 1 131 ? 34.089 -1.423 -9.476 1.00 84.00 131 VAL A C 1
ATOM 1008 O O . VAL A 1 131 ? 33.805 -2.462 -10.070 1.00 84.00 131 VAL A O 1
ATOM 1011 N N . ARG A 1 132 ? 33.341 -0.322 -9.591 1.00 86.19 132 ARG A N 1
ATOM 1012 C CA . ARG A 1 132 ? 32.125 -0.276 -10.412 1.00 86.19 132 ARG A CA 1
ATOM 1013 C C . ARG A 1 132 ? 32.430 -0.439 -11.896 1.00 86.19 132 ARG A C 1
ATOM 1015 O O . ARG A 1 132 ? 31.695 -1.142 -12.586 1.00 86.19 132 ARG A O 1
ATOM 1022 N N . PHE A 1 133 ? 33.469 0.227 -12.394 1.00 84.44 133 PHE A N 1
ATOM 1023 C CA . PHE A 1 133 ? 33.860 0.127 -13.798 1.00 84.44 133 PHE A CA 1
ATOM 1024 C C . PHE A 1 133 ? 34.425 -1.254 -14.132 1.00 84.44 133 PHE A C 1
ATOM 1026 O O . PHE A 1 133 ? 34.014 -1.827 -15.138 1.00 84.44 133 PHE A O 1
ATOM 1033 N N . ALA A 1 134 ? 35.252 -1.834 -13.257 1.00 85.62 134 ALA A N 1
ATOM 1034 C CA . ALA A 1 134 ? 35.738 -3.203 -13.409 1.00 85.62 134 ALA A CA 1
ATOM 1035 C C . ALA A 1 134 ? 34.577 -4.210 -13.465 1.00 85.62 134 ALA A C 1
ATOM 1037 O O . ALA A 1 134 ? 34.512 -5.023 -14.383 1.00 85.62 134 ALA A O 1
ATOM 1038 N N . GLY A 1 135 ? 33.604 -4.103 -12.551 1.00 85.19 135 GLY A N 1
ATOM 1039 C CA . GLY A 1 135 ? 32.419 -4.966 -12.558 1.00 85.19 135 GLY A CA 1
ATOM 1040 C C . GLY A 1 135 ? 31.595 -4.843 -13.844 1.00 85.19 135 GLY A C 1
ATOM 1041 O O . GLY A 1 135 ? 31.209 -5.852 -14.429 1.00 85.19 135 GLY A O 1
ATOM 1042 N N . LYS A 1 136 ? 31.374 -3.615 -14.335 1.00 84.81 136 LYS A N 1
ATOM 1043 C CA . LYS A 1 136 ? 30.679 -3.384 -15.612 1.00 84.81 136 LYS A CA 1
ATOM 1044 C C . LYS A 1 136 ? 31.427 -3.984 -16.802 1.00 84.81 136 LYS A C 1
ATOM 1046 O O . LYS A 1 136 ? 30.789 -4.599 -17.651 1.00 84.81 136 LYS A O 1
ATOM 1051 N N . LEU A 1 137 ? 32.751 -3.830 -16.849 1.00 84.44 137 LEU A N 1
ATOM 1052 C CA . LEU A 1 137 ? 33.589 -4.374 -17.917 1.00 84.44 137 LEU A CA 1
ATOM 1053 C C . LEU A 1 137 ? 33.558 -5.909 -17.920 1.00 84.44 137 LEU A C 1
ATOM 1055 O O . LEU A 1 137 ? 33.376 -6.515 -18.970 1.00 84.44 137 LEU A O 1
ATOM 1059 N N . VAL A 1 138 ? 33.647 -6.538 -16.743 1.00 84.38 138 VAL A N 1
ATOM 1060 C CA . VAL A 1 138 ? 33.547 -8.000 -16.596 1.00 84.38 138 VAL A CA 1
ATOM 1061 C C . VAL A 1 138 ? 32.191 -8.515 -17.072 1.00 84.38 138 VAL A C 1
ATOM 1063 O O . VAL A 1 138 ? 32.135 -9.513 -17.787 1.00 84.38 138 VAL A O 1
ATOM 1066 N N . VAL A 1 139 ? 31.098 -7.842 -16.702 1.00 83.75 139 VAL A N 1
ATOM 1067 C CA . VAL A 1 139 ? 29.750 -8.234 -17.140 1.00 83.75 139 VAL A CA 1
ATOM 1068 C C . VAL A 1 139 ? 29.594 -8.079 -18.651 1.00 83.75 139 VAL A C 1
ATOM 1070 O O . VAL A 1 139 ? 29.072 -8.995 -19.282 1.00 83.75 139 VAL A O 1
ATOM 1073 N N . ALA A 1 140 ? 30.065 -6.974 -19.237 1.00 78.75 140 ALA A N 1
ATOM 1074 C CA . ALA A 1 140 ? 29.998 -6.747 -20.681 1.00 78.75 140 ALA A CA 1
ATOM 1075 C C . ALA A 1 140 ? 30.764 -7.835 -21.456 1.00 78.75 140 ALA A C 1
ATOM 1077 O O . ALA A 1 140 ? 30.181 -8.527 -22.285 1.00 78.75 140 ALA A O 1
ATOM 1078 N N . LEU A 1 141 ? 32.026 -8.086 -21.086 1.00 76.81 141 LEU A N 1
ATOM 1079 C CA . LEU A 1 141 ? 32.874 -9.079 -21.754 1.00 76.81 141 LEU A CA 1
ATOM 1080 C C . LEU A 1 141 ? 32.364 -10.521 -21.579 1.00 76.81 141 LEU A C 1
ATOM 1082 O O . LEU A 1 141 ? 32.437 -11.314 -22.515 1.00 76.81 141 LEU A O 1
ATOM 1086 N N . ARG A 1 142 ? 31.816 -10.877 -20.405 1.00 76.19 142 ARG A N 1
ATOM 1087 C CA . ARG A 1 142 ? 31.208 -12.204 -20.180 1.00 76.19 142 ARG A CA 1
ATOM 1088 C C . ARG A 1 142 ? 29.909 -12.385 -20.954 1.00 76.19 142 ARG A C 1
ATOM 1090 O O . ARG A 1 142 ? 29.665 -13.472 -21.471 1.00 76.19 142 ARG A O 1
ATOM 1097 N N . SER A 1 143 ? 29.089 -11.339 -21.032 1.00 66.56 143 SER A N 1
ATOM 1098 C CA . SER A 1 143 ? 27.837 -11.378 -21.791 1.00 66.56 143 SER A CA 1
ATOM 1099 C C . SER A 1 143 ? 28.128 -11.615 -23.271 1.00 66.56 143 SER A C 1
ATOM 1101 O O . SER A 1 143 ? 27.501 -12.476 -23.878 1.00 66.56 143 SER A O 1
ATOM 1103 N N . ASP A 1 144 ? 29.133 -10.952 -23.837 1.00 65.12 144 ASP A N 1
ATOM 1104 C CA . ASP A 1 144 ? 29.478 -11.114 -25.252 1.00 65.12 144 ASP A CA 1
ATOM 1105 C C . ASP A 1 144 ? 30.101 -12.487 -25.574 1.00 65.12 144 ASP A C 1
ATOM 1107 O O . ASP A 1 144 ? 29.839 -13.050 -26.641 1.00 65.12 144 ASP A O 1
ATOM 1111 N N . GLN A 1 145 ? 30.847 -13.078 -24.630 1.00 63.72 145 GLN A N 1
ATOM 1112 C CA . GLN A 1 145 ? 31.357 -14.452 -24.743 1.00 63.72 145 GLN A CA 1
ATOM 1113 C C . GLN A 1 145 ? 30.247 -15.508 -24.652 1.00 63.72 145 GLN A C 1
ATOM 1115 O O . GLN A 1 145 ? 30.239 -16.455 -25.435 1.00 63.72 145 GLN A O 1
ATOM 1120 N N . GLN A 1 146 ? 29.290 -15.346 -23.732 1.00 60.38 146 GLN A N 1
ATOM 1121 C CA . GLN A 1 146 ? 28.185 -16.297 -23.551 1.00 60.38 146 GLN A CA 1
ATOM 1122 C C . GLN A 1 146 ? 27.206 -16.317 -24.730 1.00 60.38 146 GLN A C 1
ATOM 1124 O O . GLN A 1 146 ? 26.587 -17.345 -24.987 1.00 60.38 146 GLN A O 1
ATOM 1129 N N . HIS A 1 147 ? 27.080 -15.208 -25.464 1.00 58.03 147 HIS A N 1
ATOM 1130 C CA . HIS A 1 147 ? 26.197 -15.122 -26.629 1.00 58.03 147 HIS A CA 1
ATOM 1131 C C . HIS A 1 147 ? 26.904 -15.441 -27.958 1.00 58.03 147 HIS A C 1
ATOM 1133 O O . HIS A 1 147 ? 26.262 -15.355 -29.002 1.00 58.03 147 HIS A O 1
ATOM 1139 N N . GLY A 1 148 ? 28.196 -15.805 -27.946 1.00 60.44 148 GLY A N 1
ATOM 1140 C CA . GLY A 1 148 ? 28.941 -16.224 -29.142 1.00 60.44 148 GLY A CA 1
ATOM 1141 C C . GLY A 1 148 ? 29.061 -15.151 -30.235 1.00 60.44 148 GLY A C 1
ATOM 1142 O O . GLY A 1 148 ? 29.186 -15.489 -31.407 1.00 60.44 148 GLY A O 1
ATOM 1143 N N . ARG A 1 149 ? 28.972 -13.861 -29.875 1.00 63.47 149 ARG A N 1
ATOM 1144 C CA . ARG A 1 149 ? 28.803 -12.744 -30.831 1.00 63.47 149 ARG A CA 1
ATOM 1145 C C . ARG A 1 149 ? 30.076 -11.990 -31.201 1.00 63.47 149 ARG A C 1
ATOM 1147 O O . ARG A 1 149 ? 30.010 -11.113 -32.055 1.00 63.47 149 ARG A O 1
ATOM 1154 N N . ILE A 1 150 ? 31.212 -12.293 -30.579 1.00 67.19 150 ILE A N 1
ATOM 1155 C CA . ILE A 1 150 ? 32.441 -11.540 -30.840 1.00 67.19 150 ILE A CA 1
ATOM 1156 C C . ILE A 1 150 ? 33.106 -12.090 -32.105 1.00 67.19 150 ILE A C 1
ATOM 1158 O O . ILE A 1 150 ? 33.721 -13.156 -32.081 1.00 67.19 150 ILE A O 1
ATOM 1162 N N . SER A 1 151 ? 32.994 -11.343 -33.204 1.00 74.00 151 SER A N 1
ATOM 1163 C CA . SER A 1 151 ? 33.784 -11.585 -34.418 1.00 74.00 151 SER A CA 1
ATOM 1164 C C . SER A 1 151 ? 35.288 -11.473 -34.102 1.00 74.00 151 SER A C 1
ATOM 1166 O O . SER A 1 151 ? 35.666 -10.646 -33.265 1.00 74.00 151 SER A O 1
ATOM 1168 N N . PRO A 1 152 ? 36.180 -12.240 -34.761 1.00 73.75 152 PRO A N 1
ATOM 1169 C CA . PRO A 1 152 ? 37.630 -12.127 -34.560 1.00 73.75 152 PRO A CA 1
ATOM 1170 C C . PRO A 1 152 ? 38.157 -10.691 -34.725 1.00 73.75 152 PRO A C 1
ATOM 1172 O O . PRO A 1 152 ? 39.060 -10.281 -33.997 1.00 73.75 152 PRO A O 1
ATOM 1175 N N . GLU A 1 153 ? 37.548 -9.897 -35.607 1.00 78.62 153 GLU A N 1
ATOM 1176 C CA . GLU A 1 153 ? 37.891 -8.484 -35.807 1.00 78.62 153 GLU A CA 1
ATOM 1177 C C . GLU A 1 153 ? 37.505 -7.607 -34.605 1.00 78.62 153 GLU A C 1
ATOM 1179 O O . GLU A 1 153 ? 38.255 -6.715 -34.208 1.00 78.62 153 GLU A O 1
ATOM 1184 N N . GLN A 1 154 ? 36.363 -7.891 -33.973 1.00 75.00 154 GLN A N 1
ATOM 1185 C CA . GLN A 1 154 ? 35.899 -7.188 -32.772 1.00 75.00 154 GLN A CA 1
ATOM 1186 C C . GLN A 1 154 ? 36.732 -7.568 -31.547 1.00 75.00 154 GLN A C 1
ATOM 1188 O O . GLN A 1 154 ? 37.057 -6.709 -30.731 1.00 75.00 154 GLN A O 1
ATOM 1193 N N . ALA A 1 155 ? 37.140 -8.836 -31.444 1.00 75.00 155 ALA A N 1
ATOM 1194 C CA . ALA A 1 155 ? 38.069 -9.274 -30.409 1.00 75.00 155 ALA A CA 1
ATOM 1195 C C . ALA A 1 155 ? 39.409 -8.531 -30.519 1.00 75.00 155 ALA A C 1
ATOM 1197 O O . ALA A 1 155 ? 39.965 -8.116 -29.503 1.00 75.00 155 ALA A O 1
ATOM 1198 N N . GLU A 1 156 ? 39.911 -8.321 -31.739 1.00 79.50 156 GLU A N 1
ATOM 1199 C CA . GLU A 1 156 ? 41.156 -7.582 -31.962 1.00 79.50 156 GLU A CA 1
ATOM 1200 C C . GLU A 1 156 ? 41.006 -6.077 -31.694 1.00 79.50 156 GLU A C 1
ATOM 1202 O O . GLU A 1 156 ? 41.901 -5.466 -31.104 1.00 79.50 156 GLU A O 1
ATOM 1207 N N . ALA A 1 157 ? 39.854 -5.488 -32.032 1.00 82.44 157 ALA A N 1
ATOM 1208 C CA . ALA A 1 157 ? 39.523 -4.116 -31.648 1.00 82.44 157 ALA A CA 1
ATOM 1209 C C . ALA A 1 157 ? 39.511 -3.951 -30.117 1.00 82.44 157 ALA A C 1
ATOM 1211 O O . ALA A 1 157 ? 40.202 -3.084 -29.586 1.00 82.44 157 ALA A O 1
ATOM 1212 N N . TYR A 1 158 ? 38.849 -4.855 -29.387 1.00 82.25 158 TYR A N 1
ATOM 1213 C CA . TYR A 1 158 ? 38.852 -4.838 -27.921 1.00 82.25 158 TYR A CA 1
ATOM 1214 C C . TYR A 1 158 ? 40.252 -5.025 -27.334 1.00 82.25 158 TYR A C 1
ATOM 1216 O O . TYR A 1 158 ? 40.604 -4.345 -26.370 1.00 82.25 158 TYR A O 1
ATOM 1224 N N . ARG A 1 159 ? 41.085 -5.902 -27.912 1.00 79.50 159 ARG A N 1
ATOM 1225 C CA . ARG A 1 159 ? 42.487 -6.049 -27.485 1.00 79.50 159 ARG A CA 1
ATOM 1226 C C . ARG A 1 159 ? 43.272 -4.758 -27.670 1.00 79.50 159 ARG A C 1
ATOM 1228 O O . ARG A 1 159 ? 44.079 -4.434 -26.802 1.00 79.50 159 ARG A O 1
ATOM 1235 N N . ARG A 1 160 ? 43.057 -4.030 -28.768 1.00 86.00 160 ARG A N 1
ATOM 1236 C CA . ARG A 1 160 ? 43.711 -2.740 -29.025 1.00 86.00 160 ARG A CA 1
ATOM 1237 C C . ARG A 1 160 ? 43.256 -1.675 -28.029 1.00 86.00 160 ARG A C 1
ATOM 1239 O O . ARG A 1 160 ? 44.106 -1.027 -27.425 1.00 86.00 160 ARG A O 1
ATOM 1246 N N . ASP A 1 161 ? 41.951 -1.561 -27.810 1.00 86.12 161 ASP A N 1
ATOM 1247 C CA . ASP A 1 161 ? 41.355 -0.522 -26.965 1.00 86.12 161 ASP A CA 1
ATOM 1248 C C . ASP A 1 161 ? 41.634 -0.747 -25.471 1.00 86.12 161 ASP A C 1
ATOM 1250 O O . ASP A 1 161 ? 41.837 0.204 -24.716 1.00 86.12 161 ASP A O 1
ATOM 1254 N N . LEU A 1 162 ? 41.703 -2.009 -25.032 1.00 86.75 162 LEU A N 1
ATOM 1255 C CA . LEU A 1 162 ? 41.997 -2.370 -23.641 1.00 86.75 162 LEU A CA 1
ATOM 1256 C C . LEU A 1 162 ? 43.502 -2.492 -23.349 1.00 86.75 162 LEU A C 1
ATOM 1258 O O . LEU A 1 162 ? 43.881 -2.569 -22.178 1.00 86.75 162 LEU A O 1
ATOM 1262 N N . ARG A 1 163 ? 44.379 -2.474 -24.366 1.00 86.88 163 ARG A N 1
ATOM 1263 C CA . ARG A 1 163 ? 45.843 -2.578 -24.193 1.00 86.88 163 ARG A CA 1
ATOM 1264 C C . ARG A 1 163 ? 46.427 -1.500 -23.266 1.00 86.88 163 ARG A C 1
ATOM 1266 O O . ARG A 1 163 ? 47.219 -1.870 -22.398 1.00 86.88 163 ARG A O 1
ATOM 1273 N N . PRO A 1 164 ? 46.049 -0.209 -23.365 1.00 88.44 164 PRO A N 1
ATOM 1274 C CA . PRO A 1 164 ? 46.546 0.820 -22.450 1.00 88.44 164 PRO A CA 1
ATOM 1275 C C . PRO A 1 164 ? 46.095 0.580 -21.005 1.00 88.44 164 PRO A C 1
ATOM 1277 O O . PRO A 1 164 ? 46.889 0.711 -20.075 1.00 88.44 164 PRO A O 1
ATOM 1280 N N . LEU A 1 165 ? 44.837 0.163 -20.816 1.00 85.56 165 LEU A N 1
ATOM 1281 C CA . LEU A 1 165 ? 44.291 -0.169 -19.499 1.00 85.56 165 LEU A CA 1
ATOM 1282 C C . LEU A 1 165 ? 45.029 -1.363 -18.881 1.00 85.56 165 LEU A C 1
ATOM 1284 O O . LEU A 1 165 ? 45.398 -1.317 -17.711 1.00 85.56 165 LEU A O 1
ATOM 1288 N N . TYR A 1 166 ? 45.287 -2.406 -19.672 1.00 84.56 166 TYR A N 1
ATOM 1289 C CA . TYR A 1 166 ? 46.078 -3.552 -19.233 1.00 84.56 166 TYR A CA 1
ATOM 1290 C C . TYR A 1 166 ? 47.497 -3.139 -18.827 1.00 84.56 166 TYR A C 1
ATOM 1292 O O . TYR A 1 166 ? 47.956 -3.553 -17.770 1.00 84.56 166 TYR A O 1
ATOM 1300 N N . GLY A 1 167 ? 48.163 -2.271 -19.596 1.00 87.25 167 GLY A N 1
ATOM 1301 C CA . GLY A 1 167 ? 49.494 -1.759 -19.252 1.00 87.25 167 GLY A CA 1
ATOM 1302 C C . GLY A 1 167 ? 49.544 -1.035 -17.902 1.00 87.25 167 GLY A C 1
ATOM 1303 O O . GLY A 1 167 ? 50.495 -1.223 -17.150 1.00 87.25 167 GLY A O 1
ATOM 1304 N N . LEU A 1 168 ? 48.503 -0.267 -17.562 1.00 86.00 168 LEU A N 1
ATOM 1305 C CA . LEU A 1 168 ? 48.391 0.418 -16.266 1.00 86.00 168 LEU A CA 1
ATOM 1306 C C . LEU A 1 168 ? 48.057 -0.532 -15.109 1.00 86.00 168 LEU A C 1
ATOM 1308 O O . LEU A 1 168 ? 48.491 -0.310 -13.981 1.00 86.00 168 LEU A O 1
ATOM 1312 N N . LEU A 1 169 ? 47.276 -1.580 -15.374 1.00 83.94 169 LEU A N 1
ATOM 1313 C CA . LEU A 1 169 ? 46.883 -2.563 -14.363 1.00 83.94 169 LEU A CA 1
ATOM 1314 C C . LEU A 1 169 ? 47.969 -3.609 -14.105 1.00 83.94 169 LEU A C 1
ATOM 1316 O O . LEU A 1 169 ? 48.090 -4.094 -12.985 1.00 83.94 169 LEU A O 1
ATOM 1320 N N . ARG A 1 170 ? 48.767 -3.946 -15.120 1.00 83.81 170 ARG A N 1
ATOM 1321 C CA . ARG A 1 170 ? 49.771 -5.014 -15.090 1.00 83.81 170 ARG A CA 1
ATOM 1322 C C . ARG A 1 170 ? 50.722 -4.939 -13.881 1.00 83.81 170 ARG A C 1
ATOM 1324 O O . ARG A 1 170 ? 50.832 -5.949 -13.186 1.00 83.81 170 ARG A O 1
ATOM 1331 N N . PRO A 1 171 ? 51.318 -3.781 -13.526 1.00 87.56 171 PRO A N 1
ATOM 1332 C CA . PRO A 1 171 ? 52.186 -3.680 -12.351 1.00 87.56 171 PRO A CA 1
ATOM 1333 C C . PRO A 1 171 ? 51.478 -4.000 -11.030 1.00 87.56 171 PRO A C 1
ATOM 1335 O O . PRO A 1 171 ? 52.115 -4.489 -10.107 1.00 87.56 171 PRO A O 1
ATOM 1338 N N . LEU A 1 172 ? 50.167 -3.753 -10.923 1.00 80.12 172 LEU A N 1
ATOM 1339 C CA . LEU A 1 172 ? 49.398 -4.007 -9.697 1.00 80.12 172 LEU A CA 1
ATOM 1340 C C . LEU A 1 172 ? 49.184 -5.504 -9.434 1.00 80.12 172 LEU A C 1
ATOM 1342 O O . LEU A 1 172 ? 48.983 -5.902 -8.289 1.00 80.12 172 LEU A O 1
ATOM 1346 N N . PHE A 1 173 ? 49.223 -6.324 -10.484 1.00 75.25 173 PHE A N 1
ATOM 1347 C CA . PHE A 1 173 ? 49.074 -7.775 -10.385 1.00 75.25 173 PHE A CA 1
ATOM 1348 C C . PHE A 1 173 ? 50.423 -8.496 -10.365 1.00 75.25 173 PHE A C 1
ATOM 1350 O O . PHE A 1 173 ? 50.555 -9.506 -9.680 1.00 75.25 173 PHE A O 1
ATOM 1357 N N . GLU A 1 174 ? 51.423 -7.974 -11.077 1.00 78.69 174 GLU A N 1
ATOM 1358 C CA . GLU A 1 174 ? 52.750 -8.594 -11.178 1.00 78.69 174 GLU A CA 1
ATOM 1359 C C . GLU A 1 174 ? 53.704 -8.174 -10.041 1.00 78.69 174 GLU A C 1
ATOM 1361 O O . GLU A 1 174 ? 54.550 -8.971 -9.653 1.00 78.69 174 GLU A O 1
ATOM 1366 N N . ASN A 1 175 ? 53.535 -6.989 -9.434 1.00 63.75 175 ASN A N 1
ATOM 1367 C CA . ASN A 1 175 ? 54.396 -6.505 -8.339 1.00 63.75 175 ASN A CA 1
ATOM 1368 C C . ASN A 1 175 ? 53.752 -6.615 -6.943 1.00 63.75 175 ASN A C 1
ATOM 1370 O O . ASN A 1 175 ? 54.137 -5.891 -6.024 1.00 63.75 175 ASN A O 1
ATOM 1374 N N . SER A 1 176 ? 52.755 -7.486 -6.758 1.00 49.91 176 SER A N 1
ATOM 1375 C CA . SER A 1 176 ? 52.137 -7.675 -5.440 1.00 49.91 176 SER A CA 1
ATOM 1376 C C . SER A 1 176 ? 53.017 -8.566 -4.542 1.00 49.91 176 SER A C 1
ATOM 1378 O O . SER A 1 176 ? 53.260 -9.721 -4.897 1.00 49.91 176 SER A O 1
ATOM 1380 N N . PRO A 1 177 ? 53.468 -8.105 -3.356 1.00 54.50 177 PRO A N 1
ATOM 1381 C CA . PRO A 1 177 ? 54.359 -8.861 -2.463 1.00 54.50 177 PRO A CA 1
ATOM 1382 C C . PRO A 1 177 ? 53.680 -10.042 -1.736 1.00 54.50 177 PRO A C 1
ATOM 1384 O O . PRO A 1 177 ? 54.274 -10.647 -0.848 1.00 54.50 177 PRO A O 1
ATOM 1387 N N . ALA A 1 178 ? 52.439 -10.397 -2.087 1.00 53.78 178 ALA A N 1
ATOM 1388 C CA . ALA A 1 178 ? 51.663 -11.435 -1.404 1.00 53.78 178 ALA A CA 1
ATOM 1389 C C . ALA A 1 178 ? 51.984 -12.883 -1.840 1.00 53.78 178 ALA A C 1
ATOM 1391 O O . ALA A 1 178 ? 51.471 -13.819 -1.232 1.00 53.78 178 ALA A O 1
ATOM 1392 N N . ASN A 1 179 ? 52.846 -13.095 -2.841 1.00 48.16 179 ASN A N 1
ATOM 1393 C CA . ASN A 1 179 ? 53.192 -14.439 -3.332 1.00 48.16 179 ASN A CA 1
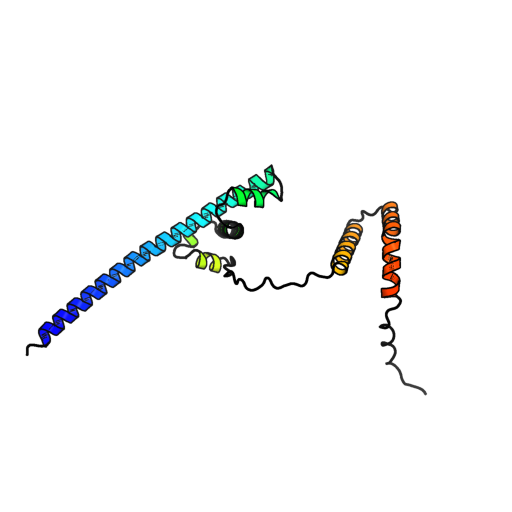ATOM 1394 C C . ASN A 1 179 ? 54.412 -15.096 -2.649 1.00 48.16 179 ASN A C 1
ATOM 1396 O O . ASN A 1 179 ? 54.859 -16.140 -3.112 1.00 48.16 179 ASN A O 1
ATOM 1400 N N . LEU A 1 180 ? 54.938 -14.555 -1.540 1.00 48.78 180 LEU A N 1
ATOM 1401 C CA . LEU A 1 180 ? 56.083 -15.157 -0.825 1.00 48.78 180 LEU A CA 1
ATOM 1402 C C . LEU A 1 180 ? 55.737 -15.950 0.452 1.00 48.78 180 LEU A C 1
ATOM 1404 O O . LEU A 1 180 ? 56.641 -16.521 1.053 1.00 48.78 180 LEU A O 1
ATOM 1408 N N . SER A 1 181 ? 54.468 -16.067 0.860 1.00 47.66 181 SER A N 1
ATOM 1409 C CA . SER A 1 181 ? 54.117 -16.723 2.143 1.00 47.66 181 SER A CA 1
ATOM 1410 C C . SER A 1 181 ? 53.481 -18.115 2.038 1.00 47.66 181 SER A C 1
ATOM 1412 O O . SER A 1 181 ? 52.890 -18.588 3.003 1.00 47.66 181 SER A O 1
ATOM 1414 N N . THR A 1 182 ? 53.611 -18.815 0.909 1.00 45.31 182 THR A N 1
ATOM 1415 C CA . THR A 1 182 ? 53.158 -20.219 0.790 1.00 45.31 182 THR A CA 1
ATOM 1416 C C . THR A 1 182 ? 54.255 -21.141 0.258 1.00 45.31 182 THR A C 1
ATOM 1418 O O . THR A 1 182 ? 54.047 -21.927 -0.653 1.00 45.31 182 THR A O 1
ATOM 1421 N N . SER A 1 183 ? 55.453 -21.068 0.840 1.00 41.97 183 SER A N 1
ATOM 1422 C CA . SER A 1 183 ? 56.476 -22.111 0.665 1.00 41.97 183 SER A CA 1
ATOM 1423 C C . SER A 1 183 ? 57.225 -22.375 1.972 1.00 41.97 183 SER A C 1
ATOM 1425 O O . SER A 1 183 ? 58.450 -22.399 2.016 1.00 41.97 183 SER A O 1
ATOM 1427 N N . SER A 1 184 ? 56.477 -22.575 3.053 1.00 44.75 184 SER A N 1
ATOM 1428 C CA . SER A 1 184 ? 57.017 -23.139 4.289 1.00 44.75 184 SER A CA 1
ATOM 1429 C C . SER A 1 184 ? 55.969 -24.071 4.866 1.00 44.75 184 SER A C 1
ATOM 1431 O O . SER A 1 184 ? 55.160 -23.628 5.670 1.00 44.75 184 SER A O 1
ATOM 1433 N N . LEU A 1 185 ? 55.932 -25.315 4.381 1.00 47.34 185 LEU A N 1
ATOM 1434 C CA . LEU A 1 185 ? 55.533 -26.535 5.102 1.00 47.34 185 LEU A CA 1
ATOM 1435 C C . LEU A 1 185 ? 55.490 -27.708 4.107 1.00 47.34 185 LEU A C 1
ATOM 1437 O O . LEU A 1 185 ? 54.922 -27.587 3.027 1.00 47.34 185 LEU A O 1
ATOM 1441 N N . THR A 1 186 ? 56.044 -28.846 4.536 1.00 43.50 186 THR A N 1
ATOM 1442 C CA . THR A 1 186 ? 56.287 -30.119 3.815 1.00 43.50 186 THR A CA 1
ATOM 1443 C C . THR A 1 186 ? 57.634 -30.131 3.064 1.00 43.50 186 THR A C 1
ATOM 1445 O O . THR A 1 186 ? 57.878 -29.289 2.219 1.00 43.50 186 THR A O 1
ATOM 1448 N N . ASN A 1 187 ? 58.615 -30.994 3.335 1.00 38.34 187 ASN A N 1
ATOM 1449 C CA . ASN A 1 187 ? 58.716 -32.124 4.247 1.00 38.34 187 ASN A CA 1
ATOM 1450 C C . ASN A 1 187 ? 60.163 -32.280 4.730 1.00 38.34 187 ASN A C 1
ATOM 1452 O O . ASN A 1 187 ? 61.118 -32.132 3.975 1.00 38.34 187 ASN A O 1
ATOM 1456 N N . LYS A 1 188 ? 60.273 -32.627 6.009 1.00 45.28 188 LYS A N 1
ATOM 1457 C CA . LYS A 1 188 ? 61.444 -33.203 6.660 1.00 45.28 188 LYS A CA 1
ATOM 1458 C C . LYS A 1 188 ? 61.390 -34.712 6.404 1.00 45.28 188 LYS A C 1
ATOM 1460 O O . LYS A 1 188 ? 60.366 -35.298 6.738 1.00 45.28 188 LYS A O 1
ATOM 1465 N N . LEU A 1 189 ? 62.441 -35.302 5.841 1.00 38.16 189 LEU A N 1
ATOM 1466 C CA . LEU A 1 189 ? 62.907 -36.677 6.092 1.00 38.16 189 LEU A CA 1
ATOM 1467 C C . LEU A 1 189 ? 64.163 -36.910 5.240 1.00 38.16 189 LEU A C 1
ATOM 1469 O O . LEU A 1 189 ? 64.078 -37.182 4.045 1.00 38.16 189 LEU A O 1
ATOM 1473 N N . GLU A 1 190 ? 65.317 -36.716 5.877 1.00 39.59 190 GLU A N 1
ATOM 1474 C CA . GLU A 1 190 ? 66.588 -37.305 5.446 1.00 39.59 190 GLU A CA 1
ATOM 1475 C C . GLU A 1 190 ? 66.613 -38.808 5.781 1.00 39.59 190 GLU A C 1
ATOM 1477 O O . GLU A 1 190 ? 65.839 -39.232 6.650 1.00 39.59 190 GLU A O 1
ATOM 1482 N N . PRO A 1 191 ? 67.465 -39.604 5.109 1.00 60.72 191 PRO A N 1
ATOM 1483 C CA . PRO A 1 191 ? 67.815 -40.950 5.558 1.00 60.72 191 PRO A CA 1
ATOM 1484 C C . PRO A 1 191 ? 68.599 -40.957 6.880 1.00 60.72 191 PRO A C 1
ATOM 1486 O O . PRO A 1 191 ? 69.376 -40.008 7.128 1.00 60.72 191 PRO A O 1
#

Radius of gyration: 34.75 Å; chains: 1; bounding box: 100×57×94 Å

=== Feature glossary ===
A reading guide for the features in this record.

Start from the sequence.

  · This is the polypeptide sequence — one letter per residue, N-terminus first. Length ranges from a few dozen residues for small domains to over a thousand for large multi-domain proteins.

Fold it, and you get atomic coordinates and the backbone conformation that goes with them.

  · Structure coordinates are given as an mmCIF _atom_site loop: one row per atom with element, residue name, chain id, sequence number, and x/y/z position in Å. Only the four main-chain atoms per residue are included here; side chains are omitted to keep the record compact.

  · Backbone dihedral angles. Every residue except chain termini has a φ (preceding-C → N → Cα → C) and a ψ (N → Cα → C → next-N). They are reported in degrees following the IUPAC sign convention. Secondary structure is essentially a statement about which (φ, ψ) basin each residue occupies.

  · The SS8 string is DSSP's per-residue secondary-structure call. α-helix (H) means an i→i+4 H-bond ladder; β-strand (E) means the residue participates in a β-sheet; 3₁₀ (G) and π (I) are tighter and wider helices; T/S are turns/bends; '-' is loop.

  · SS3 is a coarse helix/strand/coil call (letters a/b/c) made by the P-SEA algorithm from inter-Cα distances and dihedrals. It is less detailed than DSSP but needs only Cα positions.

Summarize the fold with a handful of shape descriptors and a per-residue structural alphabet.

  · Radius of gyration (Rg) is the root-mean-square distance of Cα atoms from their centroid — a single number for overall size and compactness. A globular domain of N residues has Rg ≈ 2.2·N^0.38 Å; an extended or disordered chain has a much larger Rg. The Cα contact count is the number of residue pairs whose Cα atoms are within 8 Å and are more than four positions apart in sequence — a standard proxy for tertiary packing density. The bounding box is the smallest axis-aligned box enclosing all Cα atoms.

  · The Foldseek 3Di string encodes local tertiary geometry as a 20-letter alphabet — one character per residue — derived from the relative positions of nearby Cα atoms. Unlike the amino-acid sequence, 3Di is a direct function of the 3D structure, so two proteins with the same fold have similar 3Di strings even at low sequence identity.

  · Solvent-accessible surface area (SASA) is the area in Å² traced out by the centre of a 1.4 Å probe sphere (a water molecule) rolled over the protein's van der Waals surface (Shrake–Rupley / Lee–Richards construction). Buried residues have near-zero SASA; fully exposed residues can exceed 200 Å². The total SASA scales roughly with the number of surface residues.

Ask how reliable the model is.

  · pLDDT (predicted Local Distance Difference Test) is AlphaFold's per-residue confidence score, ranging from 0 to 100. Values above 90 indicate high confidence (typically well-packed cores); 70–90 is confident; 50–70 low confidence; below 50 usually means the region is disordered or the prediction is unreliable there. AlphaFold stores pLDDT in the mmCIF B-factor column.

  · B-factor (Debye–Waller factor) reflects atomic displacement in the crystal lattice. It is an experimental observable (units Å²), not a prediction; low values mean the atom is pinned down, high values mean it moves or is heterogeneous across the crystal.

  · Predicted Aligned Error (PAE) is an AlphaFold confidence matrix: entry (i, j) is the expected error in the position of residue j, in ångströms, when the prediction is superimposed on the true structure at residue i. Low PAE within a block of residues means that block is internally rigid and well-predicted; high PAE between two blocks means their relative placement is uncertain even if each block individually is confident.

Place it in context: what it resembles, what it is annotated as, and how it looks.

  · Nearest PDB neighbors are the top structural matches found by Foldseek when searching this structure against the entire Protein Data Bank. Each hit reports a TM-score (0 to 1; >0.5 almost always implies the same fold) and an E-value. These are *structural* homologs — they may share no detectable sequence similarity.

  · Functional annotations link the protein to curated databases. InterPro entries identify conserved domains and families by matching the sequence against member-database signatures (Pfam, PROSITE, CDD, …). Gene Ontology (GO) terms describe molecular function, biological process, and cellular component in a controlled vocabulary. CATH places the structure in a hierarchical fold classification (Class/Architecture/Topology/Homologous-superfamily). The organism is the source species.

  · Three diagnostic plots accompany the record. The Cα contact map visualizes the tertiary structure as a 2D adjacency matrix (8 Å cutoff, sequence-local contacts suppressed). The Ramachandran plot shows the distribution of backbone (φ, ψ) torsions, with points in the α and β basins reflecting secondary structure content. The PAE plot shows AlphaFold's inter-residue confidence as a color matrix.

  · Six rendered views show the 3D structure from the faces of a cube — i.e. along ±x, ±y, ±z. Rendering representation is drawn randomly per protein from cartoon (secondary-structure ribbons), sticks (backbone bonds), or molecular surface; coloring is either N→C rainbow (blue at the N-terminus through red at the C-terminus) or one color per chain.